Protein AF-A0A0E0T7R8-F1 (afdb_monomer_lite)

Foldseek 3Di:
DVVVVVVVVPDPDDDPPPDPDPPDDPVVVVVVVVVVVVVLVVLLVVLVVLLVVLLVVLLVQLLCVQVPVVCCVPQQPPLCVVPNRDPHPVSRDSVSSNSSCLQPPVVSVVSNVVSVVVNVLSVLCVVCVVPLLVSLVVLLVVLVVLQVVLVVLPPPPGPSSVVSNVVSNVSSVVSNVVSVVSVVVVVVVCPDD

Secondary structure (DSSP, 8-state):
--HHHHHHHH------SS-TTS---HHHHHHHHHHHHHHHHHHHHHHHHHHHHHHHHHHHHHGGGGG-GGGHHHH-HHHHHHHSS--SGGG--HHHHHHHHHHH--HHHHHHHHHHHHHHHHHHHHHHGGGHHHHHHHHHHHHHHHHHHHHHTTT--SHHHHHHHHHHHHHHHHHHHHHHHHHHHHHHT----

Radius of gyration: 22.01 Å; chains: 1; bounding box: 46×39×71 Å

Sequence (193 aa):
MFESLLIFYSKGTLLSFGFYWIINTPSLIYIKGGIVVLWIIIQFGLAAILLLFSTLAAWYEGSAILDNPWEWKHSTPFSQMMYGQVHSKSHISQLDYFVYSAKFHPFFPIIMAISSLYLLILIGYYFLKPQNKKFACFLFILGGGLFLLGCFFMDSTTTGGKIFFYIWLVSGSLCTATAITTYFQVLNHNPRR

pLDDT: mean 74.86, std 18.83, range [27.25, 94.0]

Structure (mmCIF, N/CA/C/O backbone):
data_AF-A0A0E0T7R8-F1
#
_entry.id   AF-A0A0E0T7R8-F1
#
loop_
_atom_site.group_PDB
_atom_site.id
_atom_site.type_symbol
_atom_site.label_atom_id
_atom_site.label_alt_id
_atom_site.label_comp_id
_atom_site.label_asym_id
_atom_site.label_entity_id
_atom_site.label_seq_id
_atom_site.pdbx_PDB_ins_code
_atom_site.Cartn_x
_atom_site.Cartn_y
_atom_site.Cartn_z
_atom_site.occupancy
_atom_site.B_iso_or_equiv
_atom_site.auth_seq_id
_atom_site.auth_comp_id
_atom_site.auth_asym_id
_atom_site.auth_atom_id
_atom_site.pdbx_PDB_model_num
ATOM 1 N N . MET A 1 1 ? 6.926 -0.284 17.952 1.00 37.62 1 MET A N 1
ATOM 2 C CA . MET A 1 1 ? 6.500 1.131 17.812 1.00 37.62 1 MET A CA 1
ATOM 3 C C . MET A 1 1 ? 5.015 1.277 17.457 1.00 37.62 1 MET A C 1
ATOM 5 O O . MET A 1 1 ? 4.380 2.162 18.006 1.00 37.62 1 MET A O 1
ATOM 9 N N . PHE A 1 2 ? 4.432 0.409 16.614 1.00 27.86 2 PHE A N 1
ATOM 10 C CA . PHE A 1 2 ? 2.997 0.458 16.262 1.00 27.86 2 PHE A CA 1
ATOM 11 C C . PHE A 1 2 ? 2.052 -0.153 17.323 1.00 27.86 2 PHE A C 1
ATOM 13 O O . PHE A 1 2 ? 0.931 0.320 17.489 1.00 27.86 2 PHE A O 1
ATOM 20 N N . GLU A 1 3 ? 2.510 -1.130 18.118 1.00 28.16 3 GLU A N 1
ATOM 21 C CA . GLU A 1 3 ? 1.716 -1.676 19.238 1.00 28.16 3 GLU A CA 1
ATOM 22 C C . GLU A 1 3 ? 1.487 -0.673 20.377 1.00 28.16 3 GLU A C 1
ATOM 24 O O . GLU A 1 3 ? 0.453 -0.700 21.045 1.00 28.16 3 GLU A O 1
ATOM 29 N N . SER A 1 4 ? 2.408 0.274 20.563 1.00 29.17 4 SER A N 1
ATOM 30 C CA . SER A 1 4 ? 2.312 1.276 21.628 1.00 29.17 4 SER A CA 1
ATOM 31 C C . SER A 1 4 ? 1.187 2.293 21.396 1.00 29.17 4 SER A C 1
ATOM 33 O O . SER A 1 4 ? 0.748 2.928 22.349 1.00 29.17 4 SER A O 1
ATOM 35 N N . LEU A 1 5 ? 0.678 2.424 20.164 1.00 33.34 5 LEU A N 1
ATOM 36 C CA . LEU A 1 5 ? -0.422 3.339 19.835 1.00 33.34 5 LEU A CA 1
ATOM 37 C C . LEU A 1 5 ? -1.807 2.679 19.937 1.00 33.34 5 LEU A C 1
ATOM 39 O O . LEU A 1 5 ? -2.782 3.350 20.269 1.00 33.34 5 LEU A O 1
ATOM 43 N N . LEU A 1 6 ? -1.900 1.364 19.713 1.00 31.17 6 LEU A N 1
ATOM 44 C CA . LEU A 1 6 ? -3.167 0.623 19.765 1.00 31.17 6 LEU A CA 1
ATOM 45 C C . LEU A 1 6 ? -3.584 0.261 21.197 1.00 31.17 6 LEU A C 1
ATOM 47 O O . LEU A 1 6 ? -4.772 0.293 21.522 1.00 31.17 6 LEU A O 1
ATOM 51 N N . ILE A 1 7 ? -2.619 0.018 22.089 1.00 33.00 7 ILE A N 1
ATOM 52 C CA . ILE A 1 7 ? -2.901 -0.219 23.514 1.00 33.00 7 ILE A CA 1
ATOM 53 C C . ILE A 1 7 ? -3.348 1.077 24.217 1.00 33.00 7 ILE A C 1
ATOM 55 O O . ILE A 1 7 ? -4.161 1.027 25.140 1.00 33.00 7 ILE A O 1
ATOM 59 N N . PHE A 1 8 ? -2.916 2.247 23.732 1.00 30.64 8 PHE A N 1
ATOM 60 C CA . PHE A 1 8 ? -3.255 3.540 24.337 1.00 30.64 8 PHE A CA 1
ATOM 61 C C . PHE A 1 8 ? -4.718 3.965 24.147 1.00 30.64 8 PHE A C 1
ATOM 63 O O . PHE A 1 8 ? -5.216 4.793 24.907 1.00 30.64 8 PHE A O 1
ATOM 70 N N . TYR A 1 9 ? -5.430 3.399 23.167 1.00 35.44 9 TYR A N 1
ATOM 71 C CA . TYR A 1 9 ? -6.824 3.773 22.898 1.00 35.44 9 TYR A CA 1
ATOM 72 C C . TYR A 1 9 ? -7.851 2.797 23.497 1.00 35.44 9 TYR A C 1
ATOM 74 O O . TYR A 1 9 ? -9.019 3.149 23.645 1.00 35.44 9 TYR A O 1
ATOM 82 N N . SER A 1 10 ? -7.431 1.583 23.880 1.00 31.67 10 SER A N 1
ATOM 83 C CA . SER A 1 10 ? -8.341 0.523 24.345 1.00 31.67 10 SER A CA 1
ATOM 84 C C . SER A 1 10 ? -8.554 0.478 25.864 1.00 31.67 10 SER A C 1
ATOM 86 O O . SER A 1 10 ? -9.455 -0.225 26.321 1.00 31.67 10 SER A O 1
ATOM 88 N N . LYS A 1 11 ? -7.769 1.204 26.667 1.00 34.00 11 LYS A N 1
ATOM 89 C CA . LYS A 1 11 ? -7.964 1.290 28.122 1.00 34.00 11 LYS A CA 1
ATOM 90 C C . LYS A 1 11 ? -8.043 2.748 28.553 1.00 34.00 11 LYS A C 1
ATOM 92 O O . LYS A 1 11 ? -7.041 3.448 28.635 1.00 34.00 11 LYS A O 1
ATOM 97 N N . GLY A 1 12 ? -9.259 3.196 28.858 1.00 43.44 12 GLY A N 1
ATOM 98 C CA . GLY A 1 12 ? -9.530 4.448 29.565 1.00 43.44 12 GLY A CA 1
ATOM 99 C C . GLY A 1 12 ? -9.075 4.391 31.026 1.00 43.44 12 GLY A C 1
ATOM 100 O O . GLY A 1 12 ? -9.900 4.421 31.933 1.00 43.44 12 GLY A O 1
ATOM 101 N N . THR A 1 13 ? -7.771 4.227 31.255 1.00 32.91 13 THR A N 1
ATOM 102 C CA . THR A 1 13 ? -7.056 4.266 32.547 1.00 32.91 13 THR A CA 1
ATOM 103 C C . THR A 1 13 ? -5.570 4.089 32.186 1.00 32.91 13 THR A C 1
ATOM 105 O O . THR A 1 13 ? -5.230 3.086 31.577 1.00 32.91 13 THR A O 1
ATOM 108 N N . LEU A 1 14 ? -4.608 4.975 32.458 1.00 34.47 14 LEU A N 1
ATOM 109 C CA . LEU A 1 14 ? -4.428 5.841 33.616 1.00 34.47 14 LEU A CA 1
ATOM 110 C C . LEU A 1 14 ? -3.276 6.829 33.308 1.00 34.47 14 LEU A C 1
ATOM 112 O O . LEU A 1 14 ? -2.137 6.418 33.123 1.00 34.47 14 LEU A O 1
ATOM 116 N N . LEU A 1 15 ? -3.558 8.130 33.293 1.00 30.17 15 LEU A N 1
ATOM 117 C CA . LEU A 1 15 ? -2.599 9.163 33.710 1.00 30.17 15 LEU A CA 1
ATOM 118 C C . LEU A 1 15 ? -3.369 10.132 34.610 1.00 30.17 15 LEU A C 1
ATOM 120 O O . LEU A 1 15 ? -3.576 11.305 34.325 1.00 30.17 15 LEU A O 1
ATOM 124 N N . SER A 1 16 ? -3.883 9.554 35.696 1.00 31.48 16 SER A N 1
ATOM 125 C CA . SER A 1 16 ? -4.264 10.290 36.889 1.00 31.48 16 SER A CA 1
ATOM 126 C C . SER A 1 16 ? -3.016 10.414 37.754 1.00 31.48 16 SER A C 1
ATOM 128 O O . SER A 1 16 ? -2.783 9.595 38.636 1.00 31.48 16 SER A O 1
ATOM 130 N N . PHE A 1 17 ? -2.227 11.449 37.497 1.00 36.31 17 PHE A N 1
ATOM 131 C CA . PHE A 1 17 ? -1.592 12.184 38.581 1.00 36.31 17 PHE A CA 1
ATOM 132 C C . PHE A 1 17 ? -2.240 13.572 38.578 1.00 36.31 17 PHE A C 1
ATOM 134 O O . PHE A 1 17 ? -1.863 14.443 37.803 1.00 36.31 17 PHE A O 1
ATOM 141 N N . GLY A 1 18 ? -3.287 13.736 39.396 1.00 32.47 18 GLY A N 1
ATOM 142 C CA . GLY A 1 18 ? -3.655 15.056 39.917 1.00 32.47 18 GLY A CA 1
ATOM 14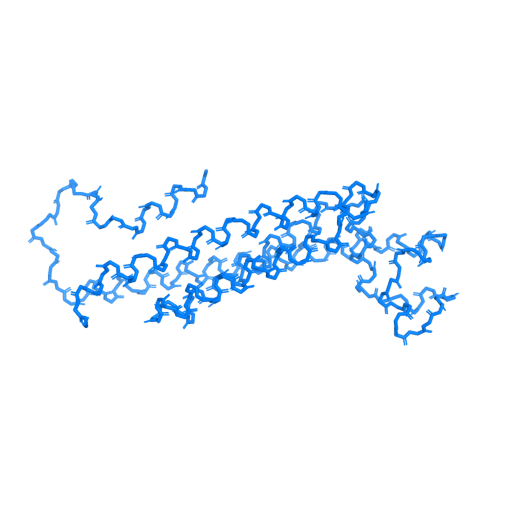3 C C . GLY A 1 18 ? -5.004 15.687 39.560 1.00 32.47 18 GLY A C 1
ATOM 144 O O . GLY A 1 18 ? -5.208 16.804 40.007 1.00 32.47 18 GLY A O 1
ATOM 145 N N . PHE A 1 19 ? -5.939 15.069 38.823 1.00 32.09 19 PHE A N 1
ATOM 146 C CA . PHE A 1 19 ? -7.161 15.803 38.412 1.00 32.09 19 PHE A CA 1
ATOM 147 C C . PHE A 1 19 ? -8.450 14.963 38.325 1.00 32.09 19 PHE A C 1
ATOM 149 O O . PHE A 1 19 ? -9.312 15.204 37.485 1.00 32.09 19 PHE A O 1
ATOM 156 N N . TYR A 1 20 ? -8.632 13.972 39.204 1.00 30.73 20 TYR A N 1
ATOM 157 C CA . TYR A 1 20 ? -9.837 13.121 39.179 1.00 30.73 20 TYR A CA 1
ATOM 158 C C . TYR A 1 20 ? -11.115 13.782 39.741 1.00 30.73 20 TYR A C 1
ATOM 160 O O . TYR A 1 20 ? -12.154 13.135 39.800 1.00 30.73 20 TYR A O 1
ATOM 168 N N . TRP A 1 21 ? -11.074 15.063 40.128 1.00 27.25 21 TRP A N 1
ATOM 169 C CA . TRP A 1 21 ? -12.220 15.752 40.741 1.00 27.25 21 TRP A CA 1
ATOM 170 C C . TRP A 1 21 ? -12.827 16.906 39.926 1.00 27.25 21 TRP A C 1
ATOM 172 O O . TRP A 1 21 ? -13.808 17.494 40.369 1.00 27.25 21 TRP A O 1
ATOM 182 N N . ILE A 1 22 ? -12.304 17.244 38.737 1.00 41.12 22 ILE A N 1
ATOM 183 C CA . ILE A 1 22 ? -12.752 18.447 37.997 1.00 41.12 22 ILE A CA 1
ATOM 184 C C . ILE A 1 22 ? -12.943 18.163 36.497 1.00 41.12 22 ILE A C 1
ATOM 186 O O . ILE A 1 22 ? -12.453 18.906 35.660 1.00 41.12 22 ILE A O 1
ATOM 190 N N . ILE A 1 23 ? -13.589 17.067 36.082 1.00 42.16 23 ILE A N 1
ATOM 191 C CA . ILE A 1 23 ? -13.842 16.860 34.637 1.00 42.16 23 ILE A CA 1
ATOM 192 C C . ILE A 1 23 ? -15.199 16.204 34.378 1.00 42.16 23 ILE A C 1
ATOM 194 O O . ILE A 1 23 ? -15.294 15.110 33.830 1.00 42.16 23 ILE A O 1
ATOM 198 N N . ASN A 1 24 ? -16.273 16.896 34.752 1.00 37.47 24 ASN A N 1
ATOM 199 C CA . ASN A 1 24 ? -17.611 16.570 34.265 1.00 37.47 24 ASN A CA 1
ATOM 200 C C . ASN A 1 24 ? -18.346 17.847 33.836 1.00 37.47 24 ASN A C 1
ATOM 202 O O . ASN A 1 24 ? -19.350 18.242 34.421 1.00 37.47 24 ASN A O 1
ATOM 206 N N . THR A 1 25 ? -17.789 18.540 32.840 1.00 43.72 25 THR A N 1
ATOM 207 C CA . THR A 1 25 ? -18.433 19.683 32.183 1.00 43.72 25 THR A CA 1
ATOM 208 C C . THR A 1 25 ? -18.491 19.468 30.664 1.00 43.72 25 THR A C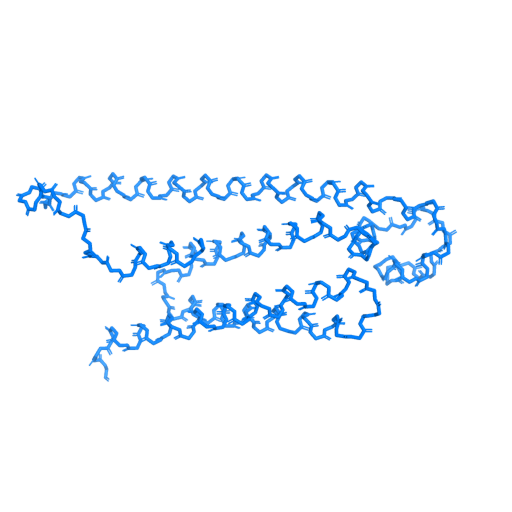 1
ATOM 210 O O . THR A 1 25 ? -17.501 19.053 30.053 1.00 43.72 25 THR A O 1
ATOM 213 N N . PRO A 1 26 ? -19.639 19.748 30.019 1.00 50.81 26 PRO A N 1
ATOM 214 C CA . PRO A 1 26 ? -19.878 19.441 28.605 1.00 50.81 26 PRO A CA 1
ATOM 215 C C . PRO A 1 26 ? -18.958 20.201 27.634 1.00 50.81 26 PRO A C 1
ATOM 217 O O . PRO A 1 26 ? -18.731 19.737 26.520 1.00 50.81 26 PRO A O 1
ATOM 220 N N . SER A 1 27 ? -18.363 21.324 28.046 1.00 47.34 27 SER A N 1
ATOM 221 C CA . SER A 1 27 ? -17.431 22.118 27.232 1.00 47.34 27 SER A CA 1
ATOM 222 C C . SER A 1 27 ? -16.093 21.415 26.958 1.00 47.34 27 SER A C 1
ATOM 224 O O . SER A 1 27 ? -15.530 21.579 25.875 1.00 47.34 27 SER A O 1
ATOM 226 N N . LEU A 1 28 ? -15.601 20.569 27.873 1.00 50.19 28 LEU A N 1
ATOM 227 C CA . LEU A 1 28 ? -14.333 19.848 27.683 1.00 50.19 28 LEU A CA 1
ATOM 228 C C . LEU A 1 28 ? -14.438 18.713 26.651 1.00 50.19 28 LEU A C 1
ATOM 230 O O . LEU A 1 28 ? -13.438 18.335 26.039 1.00 50.19 28 LEU A O 1
ATOM 234 N N . ILE A 1 29 ? -15.645 18.191 26.416 1.00 53.88 29 ILE A N 1
ATOM 235 C CA . ILE A 1 29 ? -15.909 17.134 25.429 1.00 53.88 29 ILE A CA 1
ATOM 236 C C . ILE A 1 29 ? -15.753 17.681 24.003 1.00 53.88 29 ILE A C 1
ATOM 238 O O . ILE A 1 29 ? -15.153 17.018 23.157 1.00 53.88 29 ILE A O 1
ATOM 242 N N . TYR A 1 30 ? -16.206 18.912 23.745 1.00 54.03 30 TYR A N 1
ATOM 243 C CA . TYR A 1 30 ? -16.066 19.565 22.437 1.00 54.03 30 TYR A CA 1
ATOM 244 C C . TYR A 1 30 ? -14.612 19.923 22.114 1.00 54.03 30 TYR A C 1
ATOM 246 O O . TYR A 1 30 ? -14.153 19.673 21.000 1.00 54.03 30 TYR A O 1
ATOM 254 N N . ILE A 1 31 ? -13.856 20.422 23.097 1.00 60.59 31 ILE A N 1
ATOM 255 C CA . ILE A 1 31 ? -12.423 20.722 22.935 1.00 60.59 31 ILE A CA 1
ATOM 256 C C . ILE A 1 31 ? -11.636 19.427 22.665 1.00 60.59 31 ILE A C 1
ATOM 258 O O . ILE A 1 31 ? -10.786 19.378 21.774 1.00 60.59 31 ILE A O 1
ATOM 262 N N . LYS A 1 32 ? -11.976 18.338 23.370 1.00 61.62 32 LYS A N 1
ATOM 263 C CA . LYS A 1 32 ? -11.373 17.012 23.169 1.00 61.62 32 LYS A CA 1
ATOM 264 C C . LYS A 1 32 ? -11.753 16.383 21.821 1.00 61.62 32 LYS A C 1
ATOM 266 O O . LYS A 1 32 ? -10.932 15.696 21.224 1.00 61.62 32 LYS A O 1
ATOM 271 N N . GLY A 1 33 ? -12.962 16.626 21.318 1.00 66.69 33 GLY A N 1
ATOM 272 C CA . GLY A 1 33 ? -13.376 16.201 19.978 1.00 66.69 33 GLY A CA 1
ATOM 273 C C . GLY A 1 33 ? -12.627 16.950 18.873 1.00 66.69 33 GLY A C 1
ATOM 274 O O . GLY A 1 33 ? -12.060 16.322 17.980 1.00 66.69 33 GLY A O 1
ATOM 275 N N . GLY A 1 34 ? -12.560 18.281 18.973 1.00 72.56 34 GLY A N 1
ATOM 276 C CA . GLY A 1 34 ? -11.881 19.135 17.995 1.00 72.56 34 GLY A CA 1
ATOM 277 C C . GLY A 1 34 ? -10.388 18.832 17.868 1.00 72.56 34 GLY A C 1
ATOM 278 O O . GLY A 1 34 ? -9.879 18.714 16.754 1.00 72.56 34 GLY A O 1
ATOM 279 N N . ILE A 1 35 ? -9.695 18.610 18.990 1.00 78.94 35 ILE A N 1
ATOM 280 C CA . ILE A 1 35 ? -8.265 18.289 18.952 1.00 78.94 35 ILE A CA 1
ATOM 281 C C . ILE A 1 35 ? -8.004 16.929 18.292 1.00 78.94 35 ILE A C 1
ATOM 283 O O . ILE A 1 35 ? -7.079 16.806 17.497 1.00 78.94 35 ILE A O 1
ATOM 287 N N . VAL A 1 36 ? -8.849 15.920 18.537 1.00 77.44 36 VAL A N 1
ATOM 288 C CA . VAL A 1 36 ? -8.721 14.589 17.913 1.00 77.44 36 VAL A CA 1
ATOM 289 C C . VAL A 1 36 ? -8.926 14.658 16.400 1.00 77.44 36 VAL A C 1
ATOM 291 O O . VAL A 1 36 ? -8.174 14.030 15.657 1.00 77.44 36 VAL A O 1
ATOM 294 N N . VAL A 1 37 ? -9.905 15.436 15.931 1.00 80.31 37 VAL A N 1
ATOM 295 C CA . VAL A 1 37 ? -10.133 15.638 14.491 1.00 80.31 37 VAL A CA 1
ATOM 296 C C . VAL A 1 37 ? -8.936 16.338 13.842 1.00 80.31 37 VAL A C 1
ATOM 298 O O . VAL A 1 37 ? -8.487 15.903 12.784 1.00 80.31 37 VAL A O 1
ATOM 301 N N . LEU A 1 38 ? -8.364 17.354 14.495 1.00 83.00 38 LEU A N 1
ATOM 302 C CA . LEU A 1 38 ? -7.170 18.044 14.002 1.00 83.00 38 LEU A CA 1
ATOM 303 C C . LEU A 1 38 ? -5.977 17.087 13.836 1.00 83.00 38 LEU A C 1
ATOM 305 O O . LEU A 1 38 ? -5.327 17.099 12.793 1.00 83.00 38 LEU A O 1
ATOM 309 N N . TRP A 1 39 ? -5.724 16.212 14.815 1.00 85.38 39 TRP A N 1
ATOM 310 C CA . TRP A 1 39 ? -4.660 15.204 14.721 1.00 85.38 39 TRP A CA 1
ATOM 311 C C . TRP A 1 39 ? -4.855 14.243 13.545 1.00 85.38 39 TRP A C 1
ATOM 313 O O . TRP A 1 39 ? -3.888 13.916 12.859 1.00 85.38 39 TRP A O 1
ATOM 323 N N . ILE A 1 40 ? -6.095 13.823 13.278 1.00 83.19 40 ILE A N 1
ATOM 324 C CA . ILE A 1 40 ? -6.419 12.954 12.137 1.00 83.19 40 ILE A CA 1
ATOM 325 C C . ILE A 1 40 ? -6.155 13.676 10.812 1.00 83.19 40 ILE A C 1
ATOM 327 O O . ILE A 1 40 ? -5.569 13.086 9.908 1.00 83.19 40 ILE A O 1
ATOM 331 N N . ILE A 1 41 ? -6.534 14.952 10.699 1.00 87.50 41 ILE A N 1
ATOM 332 C CA . ILE A 1 41 ? -6.286 15.758 9.494 1.00 87.50 41 ILE A CA 1
ATOM 333 C C . ILE A 1 41 ? -4.782 15.911 9.246 1.00 87.50 41 ILE A C 1
ATOM 335 O O . ILE A 1 41 ? -4.333 15.758 8.113 1.00 87.50 41 ILE A O 1
ATOM 339 N N . ILE A 1 42 ? -3.990 16.152 10.296 1.00 88.50 42 ILE A N 1
ATOM 340 C CA . ILE A 1 42 ? -2.527 16.247 10.189 1.00 88.50 42 ILE A CA 1
ATOM 341 C C . ILE A 1 42 ? -1.928 14.912 9.728 1.00 88.50 42 ILE A C 1
ATOM 343 O O . ILE A 1 42 ? -1.104 14.897 8.816 1.00 88.50 42 ILE A O 1
ATOM 347 N N . GLN A 1 43 ? -2.357 13.787 10.312 1.00 87.25 43 GLN A N 1
ATOM 348 C CA . GLN A 1 43 ? -1.902 12.451 9.905 1.00 87.25 43 GLN A CA 1
ATOM 349 C C . GLN A 1 43 ? -2.262 12.145 8.449 1.00 87.25 43 GLN A C 1
ATOM 351 O O . GLN A 1 43 ? -1.422 11.647 7.700 1.00 87.25 43 GLN A O 1
ATOM 356 N N . PHE A 1 44 ? -3.486 12.482 8.039 1.00 90.19 44 PHE A N 1
ATOM 357 C CA . PHE A 1 44 ? -3.945 12.326 6.664 1.00 90.19 44 PHE A CA 1
ATOM 358 C C . PHE A 1 44 ? -3.109 13.173 5.700 1.00 90.19 44 PHE A C 1
ATOM 360 O O . PHE A 1 44 ? -2.615 12.655 4.703 1.00 90.19 44 PHE A O 1
ATOM 367 N N . GLY A 1 45 ? -2.893 14.453 6.020 1.00 91.00 45 GLY A N 1
ATOM 368 C CA . GLY A 1 45 ? -2.082 15.361 5.211 1.00 91.00 45 GLY A CA 1
ATOM 369 C C . GLY A 1 45 ? -0.638 14.881 5.068 1.00 91.00 45 GLY A C 1
ATOM 370 O O . GLY A 1 45 ? -0.116 14.829 3.957 1.00 91.00 45 GLY A O 1
ATOM 371 N N . LEU A 1 46 ? -0.009 14.452 6.166 1.00 91.81 46 LEU A N 1
ATOM 372 C CA . LEU A 1 46 ? 1.359 13.932 6.147 1.00 91.81 46 LEU A CA 1
ATOM 373 C C . LEU A 1 46 ? 1.472 12.656 5.303 1.00 91.81 46 LEU A C 1
ATOM 375 O O . LEU A 1 46 ? 2.375 12.539 4.477 1.00 91.81 46 LEU A O 1
ATOM 379 N N . ALA A 1 47 ? 0.545 11.713 5.483 1.00 91.06 47 ALA A N 1
ATOM 380 C CA . ALA A 1 47 ? 0.525 10.477 4.710 1.00 91.06 47 ALA A CA 1
ATOM 381 C C . ALA A 1 47 ? 0.256 10.736 3.219 1.00 91.06 47 ALA A C 1
ATOM 383 O O . ALA A 1 47 ? 0.880 10.098 2.375 1.00 91.06 47 ALA A O 1
ATOM 384 N N . ALA A 1 48 ? -0.604 11.702 2.885 1.00 91.88 48 ALA A N 1
ATOM 385 C CA . ALA A 1 48 ? -0.863 12.110 1.507 1.00 91.88 48 ALA A CA 1
ATOM 386 C C . ALA A 1 48 ? 0.367 12.757 0.852 1.00 91.88 48 ALA A C 1
ATOM 388 O O . ALA A 1 48 ? 0.699 12.424 -0.283 1.00 91.88 48 ALA A O 1
ATOM 389 N N . ILE A 1 49 ? 1.088 13.627 1.567 1.00 94.00 49 ILE A N 1
ATOM 390 C CA . ILE A 1 49 ? 2.338 14.223 1.070 1.00 94.00 49 ILE A CA 1
ATOM 391 C C . ILE A 1 49 ? 3.391 13.136 0.833 1.00 94.00 49 ILE A C 1
ATOM 393 O O . ILE A 1 49 ? 4.024 13.120 -0.221 1.00 94.00 49 ILE A O 1
ATOM 397 N N . LEU A 1 50 ? 3.552 12.198 1.774 1.00 92.06 50 LEU A N 1
ATOM 398 C CA . LEU A 1 50 ? 4.466 11.063 1.616 1.00 92.06 50 LEU A CA 1
ATOM 399 C C . LEU A 1 50 ? 4.083 10.173 0.428 1.00 92.06 50 LEU A C 1
ATOM 401 O O . LEU A 1 50 ? 4.963 9.742 -0.320 1.00 92.06 50 LEU A O 1
ATOM 405 N N . LEU A 1 51 ? 2.788 9.927 0.219 1.00 91.44 51 LEU A N 1
ATOM 406 C CA . LEU A 1 51 ? 2.296 9.171 -0.930 1.00 91.44 51 LEU A CA 1
ATOM 407 C C . LEU A 1 51 ? 2.634 9.889 -2.243 1.00 91.44 51 LEU A C 1
ATOM 409 O O . LEU A 1 51 ? 3.195 9.275 -3.146 1.00 91.44 51 LEU A O 1
ATOM 413 N N . LEU A 1 52 ? 2.352 11.190 -2.347 1.00 92.44 52 LEU A N 1
ATOM 414 C CA . LEU A 1 52 ? 2.641 11.972 -3.552 1.00 92.44 52 LEU A CA 1
ATOM 415 C C . LEU A 1 52 ? 4.143 12.033 -3.844 1.00 92.44 52 LEU A C 1
ATOM 417 O O . LEU A 1 52 ? 4.562 11.787 -4.972 1.00 92.44 52 LEU A O 1
ATOM 421 N N . PHE A 1 53 ? 4.958 12.301 -2.823 1.00 93.25 53 PHE A N 1
ATOM 422 C CA . PHE A 1 53 ? 6.410 12.354 -2.963 1.00 93.25 53 PHE A CA 1
ATOM 423 C C . PHE A 1 53 ? 6.989 11.004 -3.404 1.00 93.25 53 PHE A C 1
ATOM 425 O O . PHE A 1 53 ? 7.762 10.943 -4.359 1.00 93.25 53 PHE A O 1
ATOM 432 N N . SER A 1 54 ? 6.578 9.910 -2.754 1.00 90.88 54 SER A N 1
ATOM 433 C CA . SER A 1 54 ? 7.030 8.564 -3.126 1.00 90.88 54 SER A CA 1
ATOM 434 C C . SER A 1 54 ? 6.544 8.142 -4.512 1.00 90.88 54 SER A C 1
ATOM 436 O O . SER A 1 54 ? 7.298 7.491 -5.227 1.00 90.88 54 SER A O 1
ATOM 438 N N . THR A 1 55 ? 5.346 8.560 -4.929 1.00 89.50 55 THR A N 1
ATOM 439 C CA . THR A 1 55 ? 4.833 8.307 -6.286 1.00 89.50 55 THR A CA 1
ATOM 440 C C . THR A 1 55 ? 5.704 8.995 -7.335 1.00 89.50 55 THR A C 1
ATOM 442 O O . THR A 1 55 ? 6.136 8.353 -8.289 1.00 89.50 55 THR A O 1
ATOM 445 N N . LEU A 1 56 ? 6.022 10.280 -7.141 1.00 89.38 56 LEU A N 1
ATOM 446 C CA . LEU A 1 56 ? 6.885 11.024 -8.063 1.00 89.38 56 LEU A CA 1
ATOM 447 C C . LEU A 1 56 ? 8.293 10.421 -8.134 1.00 89.38 56 LEU A C 1
ATOM 449 O O . LEU A 1 56 ? 8.836 10.267 -9.225 1.00 89.38 56 LEU A O 1
ATOM 453 N N . ALA A 1 57 ? 8.862 10.031 -6.991 1.00 88.94 57 ALA A N 1
ATOM 454 C CA . ALA A 1 57 ? 10.168 9.381 -6.938 1.00 88.94 57 ALA A CA 1
ATOM 455 C C . ALA A 1 57 ? 10.160 8.001 -7.622 1.00 88.94 57 ALA A C 1
ATOM 457 O O . ALA A 1 57 ? 11.039 7.710 -8.430 1.00 88.94 57 ALA A O 1
ATOM 458 N N . ALA A 1 58 ? 9.135 7.178 -7.376 1.00 88.81 58 ALA A N 1
ATOM 459 C CA . ALA A 1 58 ? 8.979 5.868 -8.007 1.00 88.81 58 ALA A CA 1
ATOM 460 C C . ALA A 1 58 ? 8.778 5.968 -9.526 1.00 88.81 58 ALA A C 1
ATOM 462 O O . ALA A 1 58 ? 9.241 5.099 -10.265 1.00 88.81 58 ALA A O 1
ATOM 463 N N . TRP A 1 59 ? 8.101 7.014 -10.004 1.00 87.31 59 TRP A N 1
ATOM 464 C CA . TRP A 1 59 ? 7.986 7.301 -11.433 1.00 87.31 59 TRP A CA 1
ATOM 465 C C . TRP A 1 59 ? 9.293 7.791 -12.036 1.00 87.31 59 TRP A C 1
ATOM 467 O O . TRP A 1 59 ? 9.637 7.365 -13.135 1.00 87.31 59 TRP A O 1
ATOM 477 N N . TYR A 1 60 ? 10.031 8.648 -11.329 1.00 87.44 60 TYR A N 1
ATOM 478 C CA . TYR A 1 60 ? 11.338 9.112 -11.779 1.00 87.44 60 TYR A CA 1
ATOM 479 C C . TYR A 1 60 ? 12.314 7.940 -11.937 1.00 87.44 60 TYR A C 1
ATOM 481 O O . TYR A 1 60 ? 12.870 7.754 -13.016 1.00 87.44 60 TYR A O 1
ATOM 489 N N . GLU A 1 61 ? 12.444 7.082 -10.924 1.00 85.94 61 GLU A N 1
ATOM 490 C CA . GLU A 1 61 ? 13.278 5.876 -11.022 1.00 85.94 61 GLU A CA 1
ATOM 491 C C . GLU A 1 61 ? 12.734 4.871 -12.045 1.00 85.94 61 GLU A C 1
ATOM 493 O O . GLU A 1 61 ? 13.491 4.220 -12.763 1.00 85.94 61 GLU A O 1
ATOM 498 N N . GLY A 1 62 ? 11.409 4.773 -12.153 1.00 83.50 62 GLY A N 1
ATOM 499 C CA . GLY A 1 62 ? 10.722 3.922 -13.118 1.00 83.50 62 GLY A CA 1
ATOM 500 C C . GLY A 1 62 ? 10.933 4.330 -14.576 1.00 83.50 62 GLY A C 1
ATOM 501 O O . GLY A 1 62 ? 10.933 3.474 -15.461 1.00 83.50 62 GLY A O 1
ATOM 502 N N . SER A 1 63 ? 11.154 5.622 -14.833 1.00 83.25 63 SER A N 1
ATOM 503 C CA . SER A 1 63 ? 11.357 6.163 -16.181 1.00 83.25 63 SER A CA 1
ATOM 504 C C . SER A 1 63 ? 12.608 5.611 -16.871 1.00 83.25 63 SER A C 1
ATOM 506 O O . SER A 1 63 ? 12.663 5.597 -18.100 1.00 83.25 63 SER A O 1
ATOM 508 N N . ALA A 1 64 ? 13.547 5.037 -16.108 1.00 82.44 64 ALA A N 1
ATOM 509 C CA . ALA A 1 64 ? 14.714 4.330 -16.633 1.00 82.44 64 ALA A CA 1
ATOM 510 C C . ALA A 1 64 ? 14.353 3.138 -17.547 1.00 82.44 64 ALA A C 1
ATOM 512 O O . ALA A 1 64 ? 15.191 2.687 -18.329 1.00 82.44 64 ALA A O 1
ATOM 513 N N . ILE A 1 65 ? 13.103 2.649 -17.526 1.00 79.81 65 ILE A N 1
ATOM 514 C CA . ILE A 1 65 ? 12.627 1.662 -18.508 1.00 79.81 65 ILE A CA 1
ATOM 515 C C . ILE A 1 65 ? 12.733 2.179 -19.953 1.00 79.81 65 ILE A C 1
ATOM 517 O O . ILE A 1 65 ? 12.912 1.389 -20.880 1.00 79.81 65 ILE A O 1
ATOM 521 N N . LEU A 1 66 ? 12.660 3.498 -20.170 1.00 76.81 66 LEU A N 1
ATOM 522 C CA . LEU A 1 66 ? 12.777 4.112 -21.495 1.00 76.81 66 LEU A CA 1
ATOM 523 C C . LEU A 1 66 ? 14.150 3.876 -22.132 1.00 76.81 66 LEU A C 1
ATOM 525 O O . LEU A 1 66 ? 14.258 3.905 -23.360 1.00 76.81 66 LEU A O 1
ATOM 529 N N . ASP A 1 67 ? 15.174 3.628 -21.320 1.00 76.94 67 ASP A N 1
ATOM 530 C CA . ASP A 1 67 ? 16.552 3.439 -21.768 1.00 76.94 67 ASP A CA 1
ATOM 531 C C . ASP A 1 67 ? 16.918 1.961 -21.954 1.00 76.94 67 ASP A C 1
ATOM 533 O O . ASP A 1 67 ? 17.910 1.660 -22.613 1.00 76.94 67 ASP A O 1
ATOM 537 N N . ASN A 1 68 ? 16.070 1.035 -21.482 1.00 72.19 68 ASN A N 1
ATOM 538 C CA . ASN A 1 68 ? 16.276 -0.413 -21.586 1.00 72.19 68 ASN A CA 1
ATOM 539 C C . ASN A 1 68 ? 15.128 -1.125 -22.336 1.00 72.19 68 ASN A C 1
ATOM 541 O O . ASN A 1 68 ? 14.279 -1.769 -21.711 1.00 72.19 68 ASN A O 1
ATOM 545 N N . PRO A 1 69 ? 15.122 -1.101 -23.686 1.00 73.50 69 PRO A N 1
ATOM 546 C CA . PRO A 1 69 ? 14.086 -1.739 -24.506 1.00 73.50 69 PRO A CA 1
ATOM 547 C C . PRO A 1 69 ? 13.921 -3.248 -24.290 1.00 73.50 69 PRO A C 1
ATOM 549 O O . PRO A 1 69 ? 12.833 -3.792 -24.465 1.00 73.50 69 PRO A O 1
ATOM 552 N N . TRP A 1 70 ? 14.987 -3.933 -23.870 1.00 69.94 70 TRP A N 1
ATOM 553 C CA . TRP A 1 70 ? 14.979 -5.372 -23.586 1.00 69.94 70 TRP A CA 1
ATOM 554 C C . TRP A 1 70 ? 14.045 -5.758 -22.428 1.00 69.94 70 TRP A C 1
ATOM 556 O O . TRP A 1 70 ? 13.503 -6.863 -22.417 1.00 69.94 70 TRP A O 1
ATOM 566 N N . GLU A 1 71 ? 13.796 -4.843 -21.487 1.00 70.81 71 GLU A N 1
ATOM 567 C CA . GLU A 1 71 ? 12.905 -5.075 -20.344 1.00 70.81 71 GLU A CA 1
ATOM 568 C C . GLU A 1 71 ? 11.431 -4.789 -20.665 1.00 70.81 71 GLU A C 1
ATOM 570 O O . GLU A 1 71 ? 10.555 -5.134 -19.867 1.00 70.81 71 GLU A O 1
ATOM 575 N N . TRP A 1 72 ? 11.114 -4.217 -21.835 1.00 73.94 72 TRP A N 1
ATOM 576 C CA . TRP A 1 72 ? 9.740 -3.836 -22.179 1.00 73.94 72 TRP A CA 1
ATOM 577 C C . TRP A 1 72 ? 8.808 -5.044 -22.199 1.00 73.94 72 TRP A C 1
ATOM 579 O O . TRP A 1 72 ? 7.698 -4.970 -21.679 1.00 73.94 72 TRP A O 1
ATOM 589 N N . LYS A 1 73 ? 9.270 -6.199 -22.690 1.00 68.06 73 LYS A N 1
ATOM 590 C CA . LYS A 1 73 ? 8.456 -7.422 -22.751 1.00 68.06 73 LYS A CA 1
ATOM 591 C C . LYS A 1 73 ? 7.956 -7.884 -21.376 1.00 68.06 73 LYS A C 1
ATOM 593 O O . LYS A 1 73 ? 6.857 -8.422 -21.293 1.00 68.06 73 LYS A O 1
ATOM 598 N N . HIS A 1 74 ? 8.738 -7.664 -20.319 1.00 67.31 74 HIS A N 1
ATOM 599 C CA . HIS A 1 74 ? 8.468 -8.186 -18.975 1.00 67.31 74 HIS A CA 1
ATOM 600 C C . HIS A 1 74 ? 8.051 -7.118 -17.958 1.00 67.31 74 HIS A C 1
ATOM 602 O O . HIS A 1 74 ? 7.585 -7.470 -16.878 1.00 67.31 74 HIS A O 1
ATOM 608 N N . SER A 1 75 ? 8.221 -5.837 -18.290 1.00 63.44 75 SER A N 1
ATOM 609 C CA . SER A 1 75 ? 7.994 -4.715 -17.372 1.00 63.44 75 SER A CA 1
ATOM 610 C C . SER A 1 75 ? 6.935 -3.722 -17.876 1.00 63.44 75 SER A C 1
ATOM 612 O O . SER A 1 75 ? 6.720 -2.709 -17.221 1.00 63.44 75 SER A O 1
ATOM 614 N N . THR A 1 76 ? 6.249 -4.012 -18.997 1.00 73.19 76 THR A N 1
ATOM 615 C CA . THR A 1 76 ? 5.132 -3.191 -19.524 1.00 73.19 76 THR A CA 1
ATOM 616 C C . THR A 1 76 ? 3.765 -3.903 -19.569 1.00 73.19 76 THR A C 1
ATOM 618 O O . THR A 1 76 ? 3.090 -3.890 -20.602 1.00 73.19 76 THR A O 1
ATOM 621 N N . PRO A 1 77 ? 3.316 -4.572 -18.490 1.00 72.31 77 PRO A N 1
ATOM 622 C CA . PRO A 1 77 ? 2.055 -5.314 -18.520 1.00 72.31 77 PRO A CA 1
ATOM 623 C C . PRO A 1 77 ? 0.839 -4.414 -18.802 1.00 72.31 77 PRO A C 1
ATOM 625 O O . PRO A 1 77 ? -0.100 -4.857 -19.464 1.00 72.31 77 PRO A O 1
ATOM 628 N N . PHE A 1 78 ? 0.849 -3.150 -18.361 1.00 72.75 78 PHE A N 1
ATOM 629 C CA . PHE A 1 78 ? -0.284 -2.245 -18.561 1.00 72.75 78 PHE A CA 1
ATOM 630 C C . PHE A 1 78 ? -0.341 -1.713 -19.990 1.00 72.75 78 PHE A C 1
ATOM 632 O O . PHE A 1 78 ? -1.413 -1.703 -20.595 1.00 72.75 78 PHE A O 1
ATOM 639 N N . SER A 1 79 ? 0.795 -1.323 -20.572 1.00 75.06 79 SER A N 1
ATOM 640 C CA . SER A 1 79 ? 0.818 -0.913 -21.982 1.00 75.06 79 SER A CA 1
ATOM 641 C C . SER A 1 79 ? 0.541 -2.076 -22.922 1.00 75.06 79 SER A C 1
ATOM 643 O O . SER A 1 79 ? -0.140 -1.877 -23.923 1.00 75.06 79 SER A O 1
ATOM 645 N N . GLN A 1 80 ? 0.975 -3.293 -22.579 1.00 74.62 80 GLN A N 1
ATOM 646 C CA . GLN A 1 80 ? 0.625 -4.487 -23.349 1.00 74.62 80 GLN A CA 1
ATOM 647 C C . GLN A 1 80 ? -0.872 -4.779 -23.345 1.00 74.62 80 GLN A C 1
ATOM 649 O O . GLN A 1 80 ? -1.425 -5.145 -24.380 1.00 74.62 80 GLN A O 1
ATOM 654 N N . MET A 1 81 ? -1.540 -4.561 -22.212 1.00 74.25 81 MET A N 1
ATOM 655 C CA . MET A 1 81 ? -2.990 -4.702 -22.114 1.00 74.25 81 MET A CA 1
ATOM 656 C C . MET A 1 81 ? -3.741 -3.638 -22.933 1.00 74.25 81 MET A C 1
ATOM 658 O O . MET A 1 81 ? -4.775 -3.947 -23.519 1.00 74.25 81 MET A O 1
ATOM 662 N N . MET A 1 82 ? -3.231 -2.402 -22.985 1.00 72.06 82 MET A N 1
ATOM 663 C CA . MET A 1 82 ? -3.901 -1.276 -23.654 1.00 72.06 82 MET A CA 1
ATOM 664 C C . MET A 1 82 ? -3.615 -1.186 -25.159 1.00 72.06 82 MET A C 1
ATOM 666 O O . MET A 1 82 ? -4.502 -0.829 -25.930 1.00 72.06 82 MET A O 1
ATOM 670 N N . TYR A 1 83 ? -2.383 -1.479 -25.579 1.00 70.19 83 TYR A N 1
ATOM 671 C CA . TYR A 1 83 ? -1.894 -1.221 -26.938 1.00 70.19 83 TYR A CA 1
ATOM 672 C C . TYR A 1 83 ? -1.244 -2.441 -27.611 1.00 70.19 83 TYR A C 1
ATOM 674 O O . TYR A 1 83 ? -0.847 -2.350 -28.771 1.00 70.19 83 TYR A O 1
ATOM 682 N N . GLY A 1 84 ? -1.137 -3.588 -26.931 1.00 72.31 84 GLY A N 1
ATOM 683 C CA . GLY A 1 84 ? -0.423 -4.760 -27.445 1.00 72.31 84 GLY A CA 1
ATOM 684 C C . GLY A 1 84 ? 1.101 -4.626 -27.328 1.00 72.31 84 GLY A C 1
ATOM 685 O O . GLY A 1 84 ? 1.615 -3.964 -26.431 1.00 72.31 84 GLY A O 1
ATOM 686 N N . GLN A 1 85 ? 1.868 -5.284 -28.203 1.00 68.94 85 GLN A N 1
ATOM 687 C CA . GLN A 1 85 ? 3.334 -5.229 -28.120 1.00 68.94 85 GLN A CA 1
ATOM 688 C C . GLN A 1 85 ? 3.848 -3.785 -28.236 1.00 68.94 85 GLN A C 1
ATOM 690 O O . GLN A 1 85 ? 3.588 -3.077 -29.206 1.00 68.94 85 GLN A O 1
ATOM 695 N N . VAL A 1 86 ? 4.592 -3.348 -27.219 1.00 67.12 86 VAL A N 1
ATOM 696 C CA . VAL A 1 86 ? 5.130 -1.989 -27.147 1.00 67.12 86 VAL A CA 1
ATOM 697 C C . VAL A 1 86 ? 6.336 -1.879 -28.079 1.00 67.12 86 VAL A C 1
ATOM 699 O O . VAL A 1 86 ? 7.401 -2.421 -27.793 1.00 67.12 86 VAL A O 1
ATOM 702 N N . HIS A 1 87 ? 6.168 -1.164 -29.193 1.00 65.25 87 HIS A N 1
ATOM 703 C CA . HIS A 1 87 ? 7.229 -0.931 -30.182 1.00 65.25 87 HIS A CA 1
ATOM 704 C C . HIS A 1 87 ? 7.878 0.459 -30.079 1.00 65.25 87 HIS A C 1
ATOM 706 O O . HIS A 1 87 ? 8.906 0.703 -30.705 1.00 65.25 87 HIS A O 1
ATOM 712 N N . SER A 1 88 ? 7.307 1.375 -29.290 1.00 66.25 88 SER A N 1
ATOM 713 C CA . SER A 1 88 ? 7.827 2.735 -29.121 1.00 66.25 88 SER A CA 1
ATOM 714 C C . SER A 1 88 ? 7.649 3.242 -27.690 1.00 66.25 88 SER A C 1
ATOM 716 O O . SER A 1 88 ? 6.650 2.953 -27.028 1.00 66.25 88 SER A O 1
ATOM 718 N N . LYS A 1 89 ? 8.615 4.062 -27.255 1.00 66.50 89 LYS A N 1
ATOM 719 C CA . LYS A 1 89 ? 8.671 4.734 -25.946 1.00 66.50 89 LYS A CA 1
ATOM 720 C C . LYS A 1 89 ? 7.394 5.519 -25.621 1.00 66.50 89 LYS A C 1
ATOM 722 O O . LYS A 1 89 ? 7.005 5.601 -24.464 1.00 66.50 89 LYS A O 1
ATOM 727 N N . SER A 1 90 ? 6.727 6.066 -26.641 1.00 64.81 90 SER A N 1
ATOM 728 C CA . SER A 1 90 ? 5.506 6.873 -26.499 1.00 64.81 90 SER A CA 1
ATOM 729 C C . SER A 1 90 ? 4.275 6.084 -26.045 1.00 64.81 90 SER A C 1
ATOM 731 O O . SER A 1 90 ? 3.298 6.693 -25.623 1.00 64.81 90 SER A O 1
ATOM 733 N N . HIS A 1 91 ? 4.301 4.752 -26.142 1.00 67.12 91 HIS A N 1
ATOM 734 C CA . HIS A 1 91 ? 3.183 3.898 -25.734 1.00 67.12 91 HIS A CA 1
ATOM 735 C C . HIS A 1 91 ? 3.314 3.385 -24.299 1.00 67.12 91 HIS A C 1
ATOM 737 O O . HIS A 1 91 ? 2.414 2.686 -23.845 1.00 67.12 91 HIS A O 1
ATOM 743 N N . ILE A 1 92 ? 4.405 3.714 -23.594 1.00 72.94 92 ILE A N 1
ATOM 744 C CA . ILE A 1 92 ? 4.638 3.254 -22.224 1.00 72.94 92 ILE A CA 1
ATOM 745 C C . ILE A 1 92 ? 3.820 4.105 -21.249 1.00 72.94 92 ILE A C 1
ATOM 747 O O . ILE A 1 92 ? 4.022 5.310 -21.106 1.00 72.94 92 ILE A O 1
ATOM 751 N N . SER A 1 93 ? 2.883 3.453 -20.570 1.00 74.44 93 SER A N 1
ATOM 752 C CA . SER A 1 93 ? 2.058 4.030 -19.518 1.00 74.44 93 SER A CA 1
ATOM 753 C C . SER A 1 93 ? 2.882 4.339 -18.267 1.00 74.44 93 SER A C 1
ATOM 755 O O . SER A 1 93 ? 3.788 3.595 -17.895 1.00 74.44 93 SER A O 1
ATOM 757 N N . GLN A 1 94 ? 2.503 5.391 -17.539 1.00 75.50 94 GLN A N 1
ATOM 758 C CA . GLN A 1 94 ? 3.102 5.734 -16.241 1.00 75.50 94 GLN A CA 1
ATOM 759 C C . GLN A 1 94 ? 2.973 4.600 -15.208 1.00 75.50 94 GLN A C 1
ATOM 761 O O . GLN A 1 94 ? 3.791 4.492 -14.295 1.00 75.50 94 GLN A O 1
ATOM 766 N N . LEU A 1 95 ? 1.978 3.718 -15.362 1.00 73.75 95 LEU A N 1
ATOM 767 C CA . LEU A 1 95 ? 1.841 2.521 -14.530 1.00 73.75 95 LEU A CA 1
ATOM 768 C C . LEU A 1 95 ? 2.959 1.499 -14.778 1.00 73.75 95 LEU A C 1
ATOM 770 O O . LEU A 1 95 ? 3.347 0.792 -13.853 1.00 73.75 95 LEU A O 1
ATOM 774 N N . ASP A 1 96 ? 3.531 1.449 -15.980 1.00 78.62 96 ASP A N 1
ATOM 775 C CA . ASP A 1 96 ? 4.659 0.559 -16.266 1.00 78.62 96 ASP A CA 1
ATOM 776 C C . ASP A 1 96 ? 5.967 1.083 -15.668 1.00 78.62 96 ASP A C 1
ATOM 778 O O . ASP A 1 96 ? 6.805 0.289 -15.242 1.00 78.62 96 ASP A O 1
ATOM 782 N N . TYR A 1 97 ? 6.113 2.407 -15.518 1.00 79.94 97 TYR A N 1
ATOM 783 C CA . TYR A 1 97 ? 7.214 2.987 -14.737 1.00 79.94 97 TYR A CA 1
ATOM 784 C C . TYR A 1 97 ? 7.165 2.495 -13.291 1.00 79.94 97 TYR A C 1
ATOM 786 O O . TYR A 1 97 ? 8.194 2.138 -12.720 1.00 79.94 97 TYR A O 1
ATOM 794 N N . PHE A 1 98 ? 5.965 2.396 -12.716 1.00 82.06 98 PHE A N 1
ATOM 795 C CA . PHE A 1 98 ? 5.788 1.848 -11.377 1.00 82.06 98 PHE A CA 1
ATOM 796 C C . PHE A 1 98 ? 6.147 0.356 -11.290 1.00 82.06 98 PHE A C 1
ATOM 798 O O . PHE A 1 98 ? 6.799 -0.062 -10.337 1.00 82.06 98 PHE A O 1
ATOM 805 N N . VAL A 1 99 ? 5.765 -0.457 -12.280 1.00 79.88 99 VAL A N 1
ATOM 806 C CA . VAL A 1 99 ? 6.115 -1.891 -12.308 1.00 79.88 99 VAL A CA 1
ATOM 807 C C . VAL A 1 99 ? 7.627 -2.085 -12.415 1.00 79.88 99 VAL A C 1
ATOM 809 O O . VAL A 1 99 ? 8.197 -2.923 -11.712 1.00 79.88 99 VAL A O 1
ATOM 812 N N . TYR A 1 100 ? 8.288 -1.289 -13.256 1.00 82.25 100 TYR A N 1
ATOM 813 C CA . TYR A 1 100 ? 9.736 -1.333 -13.416 1.00 82.25 100 TYR A CA 1
ATOM 814 C C . TYR A 1 100 ? 10.471 -0.944 -12.129 1.00 82.25 100 TYR A C 1
ATOM 816 O O . TYR A 1 100 ? 11.347 -1.686 -11.674 1.00 82.25 100 TYR A O 1
ATOM 824 N N . SER A 1 101 ? 10.087 0.171 -11.495 1.00 83.12 101 SER A N 1
ATOM 825 C CA . SER A 1 101 ? 10.690 0.566 -10.220 1.00 83.12 101 SER A CA 1
ATOM 826 C C . SER A 1 101 ? 10.384 -0.452 -9.126 1.00 83.12 101 SER A C 1
ATOM 828 O O . SER A 1 101 ? 11.296 -0.866 -8.425 1.00 83.12 101 SER A O 1
ATOM 830 N N . ALA A 1 102 ? 9.169 -0.994 -9.038 1.00 81.56 102 ALA A N 1
ATOM 831 C CA . ALA A 1 102 ? 8.843 -2.040 -8.066 1.00 81.56 102 ALA A CA 1
ATOM 832 C C . ALA A 1 102 ? 9.722 -3.298 -8.205 1.00 81.56 102 ALA A C 1
ATOM 834 O O . ALA A 1 102 ? 10.002 -3.964 -7.207 1.00 81.56 102 ALA A O 1
ATOM 835 N N . LYS A 1 103 ? 10.181 -3.616 -9.421 1.00 80.88 103 LYS A N 1
ATOM 836 C CA . LYS A 1 103 ? 11.039 -4.772 -9.712 1.00 80.88 103 LYS A CA 1
ATOM 837 C C . LYS A 1 103 ? 12.510 -4.528 -9.354 1.00 80.88 103 LYS A C 1
ATOM 839 O O . LYS A 1 103 ? 13.120 -5.389 -8.714 1.00 80.88 103 LYS A O 1
ATOM 844 N N . PHE A 1 104 ? 13.064 -3.386 -9.768 1.00 79.50 104 PHE A N 1
ATOM 845 C CA . PHE A 1 104 ? 14.504 -3.091 -9.690 1.00 79.50 104 PHE A CA 1
ATOM 846 C C . PHE A 1 104 ? 14.888 -2.120 -8.564 1.00 79.50 104 PHE A C 1
ATOM 848 O O . PHE A 1 104 ? 15.947 -2.273 -7.960 1.00 79.50 104 PHE A O 1
ATOM 855 N N . HIS A 1 105 ? 14.009 -1.176 -8.232 1.00 83.56 105 HIS A N 1
ATOM 856 C CA . HIS A 1 105 ? 14.192 -0.154 -7.199 1.00 83.56 105 HIS A CA 1
ATOM 857 C C . HIS A 1 105 ? 12.971 -0.090 -6.257 1.00 83.56 105 HIS A C 1
ATOM 859 O O . HIS A 1 105 ? 12.197 0.868 -6.272 1.00 83.56 105 HIS A O 1
ATOM 865 N N . PRO A 1 106 ? 12.752 -1.119 -5.417 1.00 84.25 106 PRO A N 1
ATOM 866 C CA . PRO A 1 106 ? 11.493 -1.287 -4.691 1.00 84.25 106 PRO A CA 1
ATOM 867 C C . PRO A 1 106 ? 11.287 -0.279 -3.551 1.00 84.25 106 PRO A C 1
ATOM 869 O O . PRO A 1 106 ? 10.204 -0.230 -2.979 1.00 84.25 106 PRO A O 1
ATOM 872 N N . PHE A 1 107 ? 12.285 0.534 -3.199 1.00 85.38 107 PHE A N 1
ATOM 873 C CA . PHE A 1 107 ? 12.240 1.394 -2.015 1.00 85.38 107 PHE A CA 1
ATOM 874 C C . PHE A 1 107 ? 11.079 2.404 -2.038 1.00 85.38 107 PHE A C 1
AT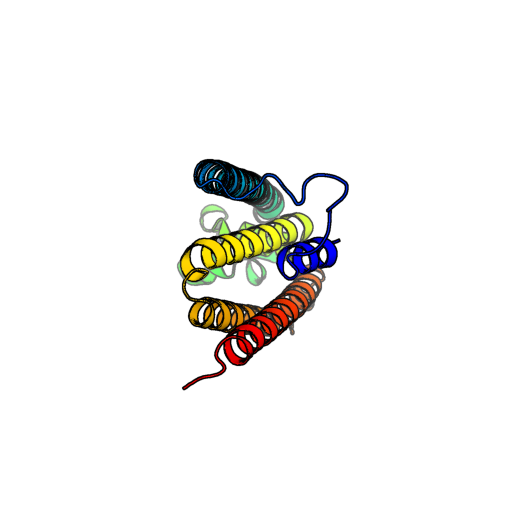OM 876 O O . PHE A 1 107 ? 10.240 2.401 -1.134 1.00 85.38 107 PHE A O 1
ATOM 883 N N . PHE A 1 108 ? 10.981 3.232 -3.082 1.00 88.06 108 PHE A N 1
ATOM 884 C CA . PHE A 1 108 ? 9.879 4.192 -3.206 1.00 88.06 108 PHE A CA 1
ATOM 885 C C . PHE A 1 108 ? 8.520 3.513 -3.427 1.00 88.06 108 PHE A C 1
ATOM 887 O O . PHE A 1 108 ? 7.566 3.889 -2.741 1.00 88.06 108 PHE A O 1
ATOM 894 N N . PRO A 1 109 ? 8.413 2.470 -4.273 1.00 88.69 109 PRO A N 1
ATOM 895 C CA . PRO A 1 109 ? 7.201 1.664 -4.384 1.00 88.69 109 PRO A CA 1
ATOM 896 C C . PRO A 1 109 ? 6.697 1.067 -3.061 1.00 88.69 109 PRO A C 1
ATOM 898 O O . PRO A 1 109 ? 5.488 1.021 -2.831 1.00 88.69 109 PRO A O 1
ATOM 901 N N . ILE A 1 110 ? 7.592 0.656 -2.158 1.00 88.88 110 ILE A N 1
ATOM 902 C CA . ILE A 1 110 ? 7.227 0.159 -0.824 1.00 88.88 110 ILE A CA 1
ATOM 903 C C . ILE A 1 110 ? 6.636 1.277 0.037 1.00 88.88 110 ILE A C 1
ATOM 905 O O . ILE A 1 110 ? 5.583 1.090 0.648 1.00 88.88 110 ILE A O 1
ATOM 909 N N . ILE A 1 111 ? 7.279 2.448 0.076 1.00 90.44 111 ILE A N 1
ATOM 910 C CA . ILE A 1 111 ? 6.769 3.609 0.825 1.00 90.44 111 ILE A CA 1
ATOM 911 C C . ILE A 1 111 ? 5.393 4.019 0.289 1.00 90.44 111 ILE A C 1
ATOM 913 O O . ILE A 1 111 ? 4.479 4.301 1.069 1.00 90.44 111 ILE A O 1
ATOM 917 N N . MET A 1 112 ? 5.219 3.988 -1.032 1.00 90.38 112 MET A N 1
ATOM 918 C CA . MET A 1 112 ? 3.948 4.259 -1.696 1.00 90.38 112 MET A CA 1
ATOM 919 C C . MET A 1 112 ? 2.865 3.249 -1.281 1.00 90.38 112 MET A C 1
ATOM 921 O O . MET A 1 112 ? 1.758 3.641 -0.916 1.00 90.38 112 MET A O 1
ATOM 925 N N . ALA A 1 113 ? 3.183 1.951 -1.255 1.00 89.81 113 ALA A N 1
ATOM 926 C CA . ALA A 1 113 ? 2.246 0.909 -0.833 1.00 89.81 113 ALA A CA 1
ATOM 927 C C . ALA A 1 113 ? 1.840 1.046 0.645 1.00 89.81 113 ALA A C 1
ATOM 929 O O . ALA A 1 113 ? 0.653 0.985 0.968 1.00 89.81 113 ALA A O 1
ATOM 930 N N . ILE A 1 114 ? 2.804 1.287 1.542 1.00 90.69 114 ILE A N 1
ATOM 931 C CA . ILE A 1 114 ? 2.548 1.449 2.983 1.00 90.69 114 ILE A CA 1
ATOM 932 C C . ILE A 1 114 ? 1.715 2.707 3.255 1.00 90.69 114 ILE A C 1
ATOM 934 O O . ILE A 1 114 ? 0.750 2.650 4.018 1.00 90.69 114 ILE A O 1
ATOM 938 N N . SER A 1 115 ? 2.059 3.837 2.631 1.00 91.25 115 SER A N 1
ATOM 939 C CA . SER A 1 115 ? 1.318 5.096 2.803 1.00 91.25 115 SER A CA 1
ATOM 940 C C . SER A 1 115 ? -0.102 5.012 2.240 1.00 91.25 115 SER A C 1
ATOM 942 O O . SER A 1 115 ? -1.043 5.458 2.896 1.00 91.25 115 SER A O 1
ATOM 944 N N . SER A 1 116 ? -0.283 4.365 1.085 1.00 91.62 116 SER A N 1
ATOM 945 C CA . SER A 1 116 ? -1.602 4.097 0.503 1.00 91.62 116 SER A CA 1
ATOM 946 C C . SER A 1 116 ? -2.460 3.214 1.413 1.00 91.62 116 SER A C 1
ATOM 948 O O . SER A 1 116 ? -3.599 3.565 1.728 1.00 91.62 116 SER A O 1
ATOM 950 N N . LEU A 1 117 ? -1.897 2.111 1.925 1.00 91.50 117 LEU A N 1
ATOM 951 C CA . LEU A 1 117 ? -2.598 1.230 2.858 1.00 91.50 117 LEU A CA 1
ATOM 952 C C . LEU A 1 117 ? -2.997 1.970 4.142 1.00 91.50 117 LEU A C 1
ATOM 954 O O . LEU A 1 117 ? -4.120 1.822 4.625 1.00 91.50 117 LEU A O 1
ATOM 958 N N . TYR A 1 118 ? -2.100 2.798 4.678 1.00 91.12 118 TYR A N 1
ATOM 959 C CA . TYR A 1 118 ? -2.379 3.607 5.859 1.00 91.12 118 TYR A CA 1
ATOM 960 C C . TYR A 1 118 ? -3.531 4.592 5.624 1.00 91.12 118 TYR A C 1
ATOM 962 O O . TYR A 1 118 ? -4.449 4.657 6.442 1.00 91.12 118 TYR A O 1
ATOM 970 N N . LEU A 1 119 ? -3.533 5.311 4.496 1.00 91.25 119 LEU A N 1
ATOM 971 C CA . LEU A 1 119 ? -4.627 6.216 4.131 1.00 91.25 119 LEU A CA 1
ATOM 972 C C . LEU A 1 119 ? -5.953 5.471 3.977 1.00 91.25 119 LEU A C 1
ATOM 974 O O . LEU A 1 119 ? -6.976 5.937 4.476 1.00 91.25 119 LEU A O 1
ATOM 978 N N . LEU A 1 120 ? -5.941 4.296 3.348 1.00 91.31 120 LEU A N 1
ATOM 979 C CA . LEU A 1 120 ? -7.135 3.476 3.168 1.00 91.31 120 LEU A CA 1
ATOM 980 C C . LEU A 1 120 ? -7.727 3.027 4.513 1.00 91.31 120 LEU A C 1
ATOM 982 O O . LEU A 1 120 ? -8.938 3.120 4.722 1.00 91.31 120 LEU A O 1
ATOM 986 N N . ILE A 1 121 ? -6.875 2.604 5.453 1.00 88.88 121 ILE A N 1
ATOM 987 C CA . ILE A 1 121 ? -7.289 2.260 6.820 1.00 88.88 121 ILE A CA 1
ATOM 988 C C . ILE A 1 121 ? -7.812 3.498 7.556 1.00 88.88 121 ILE A C 1
ATOM 990 O O . ILE A 1 121 ? -8.833 3.404 8.236 1.00 88.88 121 ILE A O 1
ATOM 994 N N . LEU A 1 122 ? -7.161 4.656 7.416 1.00 86.12 122 LEU A N 1
ATOM 995 C CA . LEU A 1 122 ? -7.559 5.900 8.080 1.00 86.12 122 LEU A CA 1
ATOM 996 C C . LEU A 1 122 ? -8.929 6.397 7.592 1.00 86.12 122 LEU A C 1
ATOM 998 O O . LEU A 1 122 ? -9.776 6.769 8.406 1.00 86.12 122 LEU A O 1
ATOM 1002 N N . ILE A 1 123 ? -9.175 6.333 6.280 1.00 88.06 123 ILE A N 1
ATOM 1003 C CA . ILE A 1 123 ? -10.479 6.623 5.668 1.00 88.06 123 ILE A CA 1
ATOM 1004 C C . ILE A 1 123 ? -11.524 5.635 6.196 1.00 88.06 123 ILE A C 1
ATOM 1006 O O . ILE A 1 123 ? -12.567 6.051 6.702 1.00 88.06 123 ILE A O 1
ATOM 1010 N N . GLY A 1 124 ? -11.234 4.331 6.143 1.00 85.19 124 GLY A N 1
ATOM 1011 C CA . GLY A 1 124 ? -12.134 3.296 6.650 1.00 85.19 124 GLY A CA 1
ATOM 1012 C C . GLY A 1 124 ? -12.471 3.488 8.128 1.00 85.19 124 GLY A C 1
ATOM 1013 O O . GLY A 1 124 ? -13.630 3.379 8.521 1.00 85.19 124 GLY A O 1
ATOM 1014 N N . TYR A 1 125 ? -11.483 3.852 8.944 1.00 84.00 125 TYR A N 1
ATOM 1015 C CA . TYR A 1 125 ? -11.673 4.159 10.355 1.00 84.00 125 TYR A CA 1
ATOM 1016 C C . TYR A 1 125 ? -12.588 5.370 10.544 1.00 84.00 125 TYR A C 1
ATOM 1018 O O . TYR A 1 125 ? -13.561 5.278 11.284 1.00 84.00 125 TYR A O 1
ATOM 1026 N N . TYR A 1 126 ? -12.353 6.483 9.848 1.00 82.75 126 TYR A N 1
ATOM 1027 C CA . TYR A 1 126 ? -13.192 7.675 9.995 1.00 82.75 126 TYR A CA 1
ATOM 1028 C C . TYR A 1 126 ? -14.657 7.420 9.601 1.00 82.75 126 TYR A C 1
ATOM 1030 O O . TYR A 1 126 ? -15.569 7.768 10.352 1.00 82.75 126 TYR A O 1
ATOM 1038 N N . PHE A 1 127 ? -14.889 6.760 8.462 1.00 81.19 127 PHE A N 1
ATOM 1039 C CA . PHE A 1 127 ? -16.239 6.522 7.946 1.00 81.19 127 PHE A CA 1
ATOM 1040 C C . PHE A 1 127 ? -16.992 5.402 8.679 1.00 81.19 127 PHE A C 1
ATOM 1042 O O . PHE A 1 127 ? -18.208 5.492 8.855 1.00 81.19 127 PHE A O 1
ATOM 1049 N N . LEU A 1 128 ? -16.303 4.334 9.098 1.00 81.06 128 LEU A N 1
ATOM 1050 C CA . LEU A 1 128 ? -16.947 3.110 9.590 1.00 81.06 128 LEU A CA 1
ATOM 1051 C C . LEU A 1 128 ? -16.832 2.910 11.104 1.00 81.06 128 LEU A C 1
ATOM 1053 O O . LEU A 1 128 ? -17.542 2.054 11.635 1.00 81.06 128 LEU A O 1
ATOM 1057 N N . LYS A 1 129 ? -16.025 3.704 11.827 1.00 70.56 129 LYS A N 1
ATOM 1058 C CA . LYS A 1 129 ? -15.929 3.636 13.299 1.00 70.56 129 LYS A CA 1
ATOM 1059 C C . LYS A 1 129 ? -17.278 3.736 14.021 1.00 70.56 129 LYS A C 1
ATOM 1061 O O . LYS A 1 129 ? -17.464 2.982 14.971 1.00 70.56 129 LYS A O 1
ATOM 1066 N N . PRO A 1 130 ? -18.253 4.578 13.616 1.00 71.00 130 PRO A N 1
ATOM 1067 C CA . PRO A 1 130 ? -19.554 4.609 14.294 1.00 71.00 130 PRO A CA 1
ATOM 1068 C C . PRO A 1 130 ? -20.270 3.248 14.281 1.00 71.00 130 PRO A C 1
ATOM 1070 O O . PRO A 1 130 ? -21.143 2.984 15.101 1.00 71.00 130 PRO A O 1
ATOM 1073 N N . GLN A 1 131 ? -19.898 2.370 13.346 1.00 76.38 131 GLN A N 1
ATOM 1074 C CA . GLN A 1 131 ? -20.493 1.063 13.124 1.00 76.38 131 GLN A CA 1
ATOM 1075 C C . GLN A 1 131 ? -19.407 -0.013 13.243 1.00 76.38 131 GLN A C 1
ATOM 1077 O O . GLN A 1 131 ? -19.053 -0.649 12.254 1.00 76.38 131 GLN A O 1
ATOM 1082 N N . ASN A 1 132 ? -18.904 -0.248 14.462 1.00 74.75 132 ASN A N 1
ATOM 1083 C CA . ASN A 1 132 ? -17.784 -1.161 14.752 1.00 74.75 132 ASN A CA 1
ATOM 1084 C C . ASN A 1 132 ? -17.855 -2.529 14.024 1.00 74.75 132 ASN A C 1
ATOM 1086 O O . ASN A 1 132 ? -16.826 -3.049 13.598 1.00 74.75 132 ASN A O 1
ATOM 1090 N N . LYS A 1 133 ? -19.057 -3.097 13.807 1.00 80.44 133 LYS A N 1
ATOM 1091 C CA . LYS A 1 133 ? -19.248 -4.325 13.000 1.00 80.44 133 LYS A CA 1
ATOM 1092 C C . LYS A 1 133 ? -18.845 -4.151 11.530 1.00 80.44 133 LYS A C 1
ATOM 1094 O O . LYS A 1 133 ? -18.195 -5.024 10.964 1.00 80.44 133 LYS A O 1
ATOM 1099 N N . LYS A 1 134 ? -19.233 -3.033 10.906 1.00 83.56 134 LYS A N 1
ATOM 1100 C CA . LYS A 1 134 ? -18.881 -2.710 9.515 1.00 83.56 134 LYS A CA 1
ATOM 1101 C C . LYS A 1 134 ? -17.397 -2.403 9.372 1.00 83.56 134 LYS A C 1
ATOM 1103 O O . LYS A 1 134 ? -16.807 -2.815 8.383 1.00 83.56 134 LYS A O 1
ATOM 1108 N N . PHE A 1 135 ? -16.791 -1.747 10.363 1.00 84.62 135 PHE A N 1
ATOM 1109 C CA . PHE A 1 135 ? -15.346 -1.519 10.374 1.00 84.62 135 PHE A CA 1
ATOM 1110 C C . PHE A 1 135 ? -14.554 -2.834 10.459 1.00 84.62 135 PHE A C 1
ATOM 1112 O O . PHE A 1 135 ? -13.632 -3.036 9.674 1.00 84.62 135 PHE A O 1
ATOM 1119 N N . ALA A 1 136 ? -14.961 -3.771 11.326 1.00 87.12 136 ALA A N 1
ATOM 1120 C CA . ALA A 1 136 ? -14.347 -5.101 11.384 1.00 87.12 136 ALA A CA 1
ATOM 1121 C C . ALA A 1 136 ? -14.494 -5.868 10.055 1.00 87.12 136 ALA A C 1
ATOM 1123 O O . ALA A 1 136 ? -13.529 -6.458 9.575 1.00 87.12 136 ALA A O 1
ATOM 1124 N N . CYS A 1 137 ? -15.672 -5.808 9.421 1.00 88.75 137 CYS A N 1
ATOM 1125 C CA . CYS A 1 137 ? -15.896 -6.399 8.098 1.00 88.75 137 CYS A CA 1
ATOM 1126 C C . CYS A 1 137 ? -14.994 -5.764 7.024 1.00 88.75 137 CYS A C 1
ATOM 1128 O O . CYS A 1 137 ? -14.363 -6.476 6.249 1.00 88.75 137 CYS A O 1
ATOM 1130 N N . PHE A 1 138 ? -14.867 -4.435 7.021 1.00 91.75 138 PHE A N 1
ATOM 1131 C CA . PHE A 1 138 ? -13.971 -3.712 6.118 1.00 91.75 138 PHE A CA 1
ATOM 1132 C C . PHE A 1 138 ? -12.509 -4.144 6.282 1.00 91.75 138 PHE A C 1
ATOM 1134 O O . PHE A 1 138 ? -11.863 -4.449 5.285 1.00 91.75 138 PHE A O 1
ATOM 1141 N N . LEU A 1 139 ? -12.001 -4.238 7.516 1.00 88.62 139 LEU A N 1
ATOM 1142 C CA . LEU A 1 139 ? -10.633 -4.703 7.776 1.00 88.62 139 LEU A CA 1
ATOM 1143 C C . LEU A 1 139 ? -10.416 -6.161 7.358 1.00 88.62 139 LEU A C 1
ATOM 1145 O O . LEU A 1 139 ? -9.337 -6.502 6.878 1.00 88.62 139 LEU A O 1
ATOM 1149 N N . PHE A 1 140 ? -11.430 -7.015 7.510 1.00 91.88 140 PHE A N 1
ATOM 1150 C CA . PHE A 1 140 ? -11.359 -8.405 7.068 1.00 91.88 140 PHE A CA 1
ATOM 1151 C C . PHE A 1 140 ? -11.293 -8.513 5.540 1.00 91.88 140 PHE A C 1
ATOM 1153 O O . PHE A 1 140 ? -10.424 -9.203 5.012 1.00 91.88 140 PHE A O 1
ATOM 1160 N N . ILE A 1 141 ? -12.161 -7.783 4.829 1.00 93.44 141 ILE A N 1
ATOM 1161 C CA . ILE A 1 141 ? -12.145 -7.709 3.360 1.00 93.44 141 ILE A CA 1
ATOM 1162 C C . ILE A 1 141 ? -10.811 -7.136 2.876 1.00 93.44 141 ILE A C 1
ATOM 1164 O O . ILE A 1 141 ? -10.207 -7.685 1.956 1.00 93.44 141 ILE A O 1
ATOM 1168 N N . LEU A 1 142 ? -10.323 -6.074 3.522 1.00 93.12 142 LEU A N 1
ATOM 1169 C CA . LEU A 1 142 ? -9.032 -5.471 3.214 1.00 93.12 142 LEU A CA 1
ATOM 1170 C C . LEU A 1 142 ? -7.891 -6.476 3.414 1.00 93.12 142 LEU A C 1
ATOM 1172 O O . LEU A 1 142 ? -7.100 -6.676 2.501 1.00 93.12 142 LEU A O 1
ATOM 1176 N N . GLY A 1 143 ? -7.837 -7.159 4.560 1.00 92.31 143 GLY A N 1
ATOM 1177 C CA . GLY A 1 143 ? -6.833 -8.184 4.850 1.00 92.31 143 GLY A CA 1
ATOM 1178 C C . GLY A 1 143 ? -6.849 -9.339 3.845 1.00 92.31 143 GLY A C 1
ATOM 1179 O O . GLY A 1 143 ? -5.793 -9.742 3.364 1.00 92.31 143 GLY A O 1
ATOM 1180 N N . GLY A 1 144 ? -8.039 -9.816 3.467 1.00 91.69 144 GLY A N 1
ATOM 1181 C CA . GLY A 1 144 ? -8.201 -10.818 2.412 1.00 91.69 144 GLY A CA 1
ATOM 1182 C C . GLY A 1 144 ? -7.709 -10.321 1.051 1.00 91.69 144 GLY A C 1
ATOM 1183 O O . GLY A 1 144 ? -6.980 -11.033 0.368 1.00 91.69 144 GLY A O 1
ATOM 1184 N N . GLY A 1 145 ? -8.028 -9.076 0.685 1.00 92.06 145 GLY A N 1
ATOM 1185 C CA . GLY A 1 145 ? -7.534 -8.441 -0.538 1.00 92.06 145 GLY A CA 1
ATOM 1186 C C . GLY A 1 145 ? -6.008 -8.325 -0.578 1.00 92.06 145 GLY A C 1
ATOM 1187 O O . GLY A 1 145 ? -5.398 -8.650 -1.594 1.00 92.06 145 GLY A O 1
ATOM 1188 N N . LEU A 1 146 ? -5.378 -7.941 0.537 1.00 91.94 146 LEU A N 1
ATOM 1189 C CA . LEU A 1 146 ? -3.914 -7.894 0.662 1.00 91.94 146 LEU A CA 1
ATOM 1190 C C . LEU A 1 146 ? -3.291 -9.287 0.514 1.00 91.94 146 LEU A C 1
ATOM 1192 O O . LEU A 1 146 ? -2.261 -9.434 -0.138 1.00 91.94 146 LEU A O 1
ATOM 1196 N N . PHE A 1 147 ? -3.932 -10.318 1.065 1.00 90.56 147 PHE A N 1
ATOM 1197 C CA . PHE A 1 147 ? -3.465 -11.696 0.935 1.00 90.56 147 PHE A CA 1
ATOM 1198 C C . PHE A 1 147 ? -3.553 -12.197 -0.513 1.00 90.56 147 PHE A C 1
ATOM 1200 O O . PHE A 1 147 ? -2.594 -12.769 -1.027 1.00 90.56 147 PHE A O 1
ATOM 1207 N N . LEU A 1 148 ? -4.669 -11.913 -1.196 1.00 90.25 148 LEU A N 1
ATOM 1208 C CA . LEU A 1 148 ? -4.854 -12.226 -2.616 1.00 90.25 148 LEU A CA 1
ATOM 1209 C C . LEU A 1 148 ? -3.816 -11.517 -3.496 1.00 90.25 148 LEU A C 1
ATOM 1211 O O . LEU A 1 148 ? -3.249 -12.139 -4.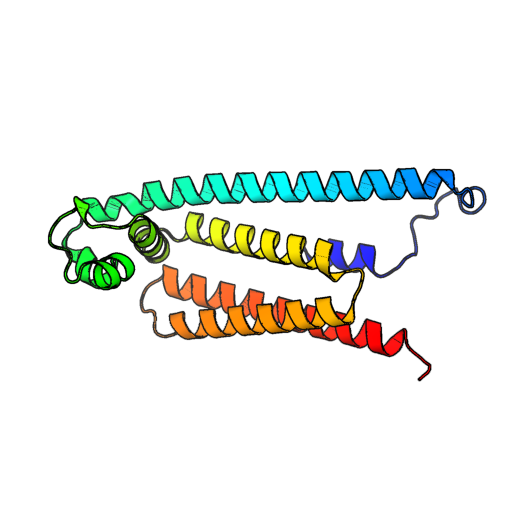393 1.00 90.25 148 LEU A O 1
ATOM 1215 N N . LEU A 1 149 ? -3.523 -10.243 -3.212 1.00 87.44 149 LEU A N 1
ATOM 1216 C CA . LEU A 1 149 ? -2.441 -9.511 -3.875 1.00 87.44 149 LEU A CA 1
ATOM 1217 C C . LEU A 1 149 ? -1.082 -10.168 -3.617 1.00 87.44 149 LEU A C 1
ATOM 1219 O O . LEU A 1 149 ? -0.301 -10.321 -4.550 1.00 87.44 149 LEU A O 1
ATOM 1223 N N . GLY A 1 150 ? -0.817 -10.612 -2.387 1.00 86.94 150 GLY A N 1
ATOM 1224 C CA . GLY A 1 150 ? 0.375 -11.390 -2.054 1.00 86.94 150 GLY A CA 1
ATOM 1225 C C . GLY A 1 150 ? 0.506 -12.645 -2.921 1.00 86.94 150 GLY A C 1
ATOM 1226 O O . GLY A 1 150 ? 1.544 -12.846 -3.544 1.00 86.94 150 GLY A O 1
ATOM 1227 N N . CYS A 1 151 ? -0.555 -13.446 -3.052 1.00 85.31 151 CYS A N 1
ATOM 1228 C CA . CYS A 1 151 ? -0.540 -14.658 -3.879 1.00 85.31 151 CYS A CA 1
ATOM 1229 C C . CYS A 1 151 ? -0.133 -14.396 -5.340 1.00 85.31 151 CYS A C 1
ATOM 1231 O O . CYS A 1 151 ? 0.566 -15.221 -5.921 1.00 85.31 151 CYS A O 1
ATOM 1233 N N . PHE A 1 152 ? -0.495 -13.244 -5.916 1.00 82.50 152 PHE A N 1
ATOM 1234 C CA . PHE A 1 152 ? -0.101 -12.883 -7.284 1.00 82.50 152 PHE A CA 1
ATOM 1235 C C . PHE A 1 152 ? 1.420 -12.724 -7.456 1.00 82.50 152 PHE A C 1
ATOM 1237 O O . PHE A 1 152 ? 1.961 -12.991 -8.525 1.00 82.50 152 PHE A O 1
ATOM 1244 N N . PHE A 1 153 ? 2.130 -12.319 -6.400 1.00 80.88 153 PHE A N 1
ATOM 1245 C CA . PHE A 1 153 ? 3.584 -12.123 -6.415 1.00 80.88 153 PHE A CA 1
ATOM 1246 C C . PHE A 1 153 ? 4.381 -13.352 -5.949 1.00 80.88 153 PHE A C 1
ATOM 1248 O O . PHE A 1 153 ? 5.611 -13.289 -5.911 1.00 80.88 153 PHE A O 1
ATOM 1255 N N . MET A 1 154 ? 3.718 -14.467 -5.619 1.00 75.88 154 MET A N 1
ATOM 1256 C CA . MET A 1 154 ? 4.359 -15.662 -5.054 1.00 75.88 154 MET A CA 1
ATOM 1257 C C . MET A 1 154 ? 5.407 -16.281 -5.996 1.00 75.88 154 MET A C 1
ATOM 1259 O O . MET A 1 154 ? 6.478 -16.679 -5.541 1.00 75.88 154 MET A O 1
ATOM 1263 N N . ASP A 1 155 ? 5.147 -16.276 -7.306 1.00 74.69 155 ASP A N 1
ATOM 1264 C CA . ASP A 1 155 ? 6.028 -16.874 -8.323 1.00 74.69 155 ASP A CA 1
ATOM 1265 C C . ASP A 1 155 ? 7.124 -15.915 -8.829 1.00 74.69 155 ASP A C 1
ATOM 1267 O O . ASP A 1 155 ? 7.852 -16.200 -9.784 1.00 74.69 155 ASP A O 1
ATOM 1271 N N . SER A 1 156 ? 7.261 -14.743 -8.204 1.00 74.19 156 SER A N 1
ATOM 1272 C CA . SER A 1 156 ? 8.217 -13.729 -8.632 1.00 74.19 156 SER A CA 1
ATOM 1273 C C . SER A 1 156 ? 9.666 -14.147 -8.359 1.00 74.19 156 SER A C 1
ATOM 1275 O O . SER A 1 156 ? 10.108 -14.282 -7.216 1.00 74.19 156 SER A O 1
ATOM 1277 N N . THR A 1 157 ? 10.468 -14.259 -9.418 1.00 72.69 157 THR A N 1
ATOM 1278 C CA . THR A 1 157 ? 11.919 -14.498 -9.314 1.00 72.69 157 THR A CA 1
ATOM 1279 C C . THR A 1 157 ? 12.710 -13.241 -8.938 1.00 72.69 157 THR A C 1
ATOM 1281 O O . THR A 1 157 ? 13.889 -13.328 -8.594 1.00 72.69 157 THR A O 1
ATOM 1284 N N . THR A 1 158 ? 12.068 -12.073 -8.960 1.00 83.19 158 THR A N 1
ATOM 1285 C CA . THR A 1 158 ? 12.712 -10.765 -8.782 1.00 83.19 158 THR A CA 1
ATOM 1286 C C . THR A 1 158 ? 12.821 -10.382 -7.308 1.00 83.19 158 THR A C 1
ATOM 1288 O O . THR A 1 158 ? 11.919 -10.655 -6.515 1.00 83.19 158 THR A O 1
ATOM 1291 N N . THR A 1 159 ? 13.913 -9.713 -6.928 1.00 82.88 159 THR A N 1
ATOM 1292 C CA . THR A 1 159 ? 14.136 -9.264 -5.542 1.00 82.88 159 THR A CA 1
ATOM 1293 C C . THR A 1 159 ? 13.012 -8.348 -5.055 1.00 82.88 159 THR A C 1
ATOM 1295 O O . THR A 1 159 ? 12.4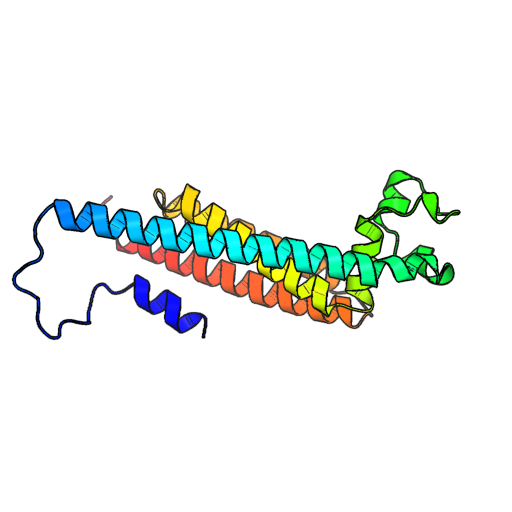99 -8.553 -3.957 1.00 82.88 159 THR A O 1
ATOM 1298 N N . GLY A 1 160 ? 12.575 -7.393 -5.886 1.00 80.81 160 GLY A N 1
ATOM 1299 C CA . GLY A 1 160 ? 11.465 -6.498 -5.562 1.00 80.81 160 GLY A CA 1
ATOM 1300 C C . GLY A 1 160 ? 10.152 -7.243 -5.314 1.00 80.81 160 GLY A C 1
ATOM 1301 O O . GLY A 1 160 ? 9.525 -7.052 -4.274 1.00 80.81 160 GLY A O 1
ATOM 1302 N N . GLY A 1 161 ? 9.778 -8.171 -6.201 1.00 83.88 161 GLY A N 1
ATOM 1303 C CA . GLY A 1 161 ? 8.547 -8.952 -6.047 1.00 83.88 161 GLY A CA 1
ATOM 1304 C C . GLY A 1 161 ? 8.521 -9.824 -4.788 1.00 83.88 161 GLY A C 1
ATOM 1305 O O . GLY A 1 161 ? 7.495 -9.879 -4.115 1.00 83.88 161 GLY A O 1
ATOM 1306 N N . LYS A 1 162 ? 9.658 -10.417 -4.393 1.00 87.81 162 LYS A N 1
ATOM 1307 C CA . LYS A 1 162 ? 9.774 -11.150 -3.117 1.00 87.81 162 LYS A CA 1
ATOM 1308 C C . LYS A 1 162 ? 9.547 -10.245 -1.906 1.00 87.81 162 LYS A C 1
ATOM 1310 O O . LYS A 1 162 ? 8.874 -10.643 -0.961 1.00 87.81 162 LYS A O 1
ATOM 1315 N N . ILE A 1 163 ? 10.091 -9.027 -1.923 1.00 88.00 163 ILE A N 1
ATOM 1316 C CA . ILE A 1 163 ? 9.883 -8.061 -0.835 1.00 88.00 163 ILE A CA 1
ATOM 1317 C C . ILE A 1 163 ? 8.407 -7.649 -0.770 1.00 88.00 163 ILE A C 1
ATOM 1319 O O . ILE A 1 163 ? 7.817 -7.655 0.311 1.00 88.00 163 ILE A O 1
ATOM 1323 N N . PHE A 1 164 ? 7.790 -7.365 -1.920 1.00 86.12 164 PHE A N 1
ATOM 1324 C CA . PHE A 1 164 ? 6.361 -7.068 -1.999 1.00 86.12 164 PHE A CA 1
ATOM 1325 C C . PHE A 1 164 ? 5.502 -8.210 -1.458 1.00 86.12 164 PHE A C 1
ATOM 1327 O O . PHE A 1 164 ? 4.606 -7.953 -0.658 1.00 86.12 164 PHE A O 1
ATOM 1334 N N . PHE A 1 165 ? 5.810 -9.460 -1.813 1.00 89.25 165 PHE A N 1
ATOM 1335 C CA . PHE A 1 165 ? 5.123 -10.639 -1.286 1.00 89.25 165 PHE A CA 1
ATOM 1336 C C . PHE A 1 165 ? 5.083 -10.643 0.251 1.00 89.25 165 PHE A C 1
ATOM 1338 O O . PHE A 1 165 ? 4.004 -10.725 0.840 1.00 89.25 165 PHE A O 1
ATOM 1345 N N . TYR A 1 166 ? 6.234 -10.476 0.912 1.00 89.50 166 TYR A N 1
ATOM 1346 C CA . TYR A 1 166 ? 6.291 -10.455 2.376 1.00 89.50 166 TYR A CA 1
ATOM 1347 C C . TYR A 1 166 ? 5.537 -9.269 2.987 1.00 89.50 166 TYR A C 1
ATOM 1349 O O . TYR A 1 166 ? 4.856 -9.439 3.997 1.00 89.50 166 TYR A O 1
ATOM 1357 N N . ILE A 1 167 ? 5.615 -8.080 2.382 1.00 89.88 167 ILE A N 1
ATOM 1358 C CA . ILE A 1 167 ? 4.904 -6.888 2.871 1.00 89.88 167 ILE A CA 1
ATOM 1359 C C . ILE A 1 167 ? 3.389 -7.089 2.803 1.00 89.88 167 ILE A C 1
ATOM 1361 O O . ILE A 1 167 ? 2.686 -6.805 3.778 1.00 89.88 167 ILE A O 1
ATOM 1365 N N . TRP A 1 168 ? 2.874 -7.606 1.687 1.00 90.56 168 TRP A N 1
ATOM 1366 C CA . TRP A 1 168 ? 1.446 -7.884 1.524 1.00 90.56 168 TRP A CA 1
ATOM 1367 C C . TRP A 1 168 ? 0.964 -8.980 2.481 1.00 90.56 168 TRP A C 1
ATOM 1369 O O . TRP A 1 168 ? -0.099 -8.846 3.084 1.00 90.56 168 TRP A O 1
ATOM 1379 N N . LEU A 1 169 ? 1.777 -10.015 2.711 1.00 91.38 169 LEU A N 1
ATOM 1380 C CA . LEU A 1 169 ? 1.449 -11.102 3.635 1.00 91.38 169 LEU A CA 1
ATOM 1381 C C . LEU A 1 169 ? 1.409 -10.623 5.095 1.00 91.38 169 LEU A C 1
ATOM 1383 O O . LEU A 1 169 ? 0.438 -10.884 5.808 1.00 91.38 169 LEU A O 1
ATOM 1387 N N . VAL A 1 170 ? 2.429 -9.882 5.542 1.00 92.75 170 VAL A N 1
ATOM 1388 C CA . VAL A 1 170 ? 2.497 -9.346 6.914 1.00 92.75 170 VAL A CA 1
ATOM 1389 C C . VAL A 1 170 ? 1.408 -8.300 7.155 1.00 92.75 170 VAL A C 1
ATOM 1391 O O . VAL A 1 170 ? 0.757 -8.312 8.196 1.00 92.75 170 VAL A O 1
ATOM 1394 N N . SER A 1 171 ? 1.163 -7.402 6.202 1.00 91.19 171 SER A N 1
ATOM 1395 C CA . SER A 1 171 ? 0.092 -6.407 6.343 1.00 91.19 171 SER A CA 1
ATOM 1396 C C . SER A 1 171 ? -1.300 -7.045 6.334 1.00 91.19 171 SER A C 1
ATOM 1398 O O . SER A 1 171 ? -2.144 -6.669 7.150 1.00 91.19 171 SER A O 1
ATOM 1400 N N . GLY A 1 172 ? -1.530 -8.052 5.486 1.00 90.81 172 GLY A N 1
ATOM 1401 C CA . GLY A 1 172 ? -2.766 -8.831 5.460 1.00 90.81 172 GLY A CA 1
ATOM 1402 C C . GLY A 1 172 ? -3.028 -9.550 6.785 1.00 90.81 172 GLY A C 1
ATOM 1403 O O . GLY A 1 172 ? -4.121 -9.435 7.344 1.00 90.81 172 GLY A O 1
ATOM 1404 N N . SER A 1 173 ? -2.015 -10.216 7.351 1.00 90.75 173 SER A N 1
ATOM 1405 C CA . SER A 1 173 ? -2.151 -10.903 8.642 1.00 90.75 173 SER A CA 1
ATOM 1406 C C . SER A 1 173 ? -2.464 -9.928 9.784 1.00 90.75 173 SER A C 1
ATOM 1408 O O . SER A 1 173 ? -3.410 -10.157 10.538 1.00 90.75 173 SER A O 1
ATOM 1410 N N . LEU A 1 174 ? -1.781 -8.781 9.852 1.00 91.38 174 LEU A N 1
ATOM 1411 C CA . LEU A 1 174 ? -2.076 -7.726 10.828 1.00 91.38 174 LEU A CA 1
ATOM 1412 C C . LEU A 1 174 ? -3.501 -7.159 10.669 1.00 91.38 174 LEU A C 1
ATOM 1414 O O . LEU A 1 174 ? -4.202 -6.953 11.665 1.00 91.38 174 LEU A O 1
ATOM 1418 N N . CYS A 1 175 ? -3.974 -6.953 9.436 1.00 89.56 175 CYS A N 1
ATOM 1419 C CA . CYS A 1 175 ? -5.340 -6.479 9.179 1.00 89.56 175 CYS A CA 1
ATOM 1420 C C . CYS A 1 175 ? -6.395 -7.505 9.621 1.00 89.56 175 CYS A C 1
ATOM 1422 O O . CYS A 1 175 ? -7.382 -7.148 10.260 1.00 89.56 175 CYS A O 1
ATOM 1424 N N . THR A 1 176 ? -6.174 -8.795 9.359 1.00 89.94 176 THR A N 1
ATOM 1425 C CA . THR A 1 176 ? -7.099 -9.845 9.820 1.00 89.94 176 THR A CA 1
ATOM 1426 C C . THR A 1 176 ? -7.097 -9.997 11.344 1.00 89.94 176 THR A C 1
ATOM 1428 O O . THR A 1 176 ? -8.165 -10.089 11.947 1.00 89.94 176 THR A O 1
ATOM 1431 N N . ALA A 1 177 ? -5.932 -9.933 11.998 1.00 91.12 177 ALA A N 1
ATOM 1432 C CA . ALA A 1 177 ? -5.833 -9.985 13.456 1.00 91.12 177 ALA A CA 1
ATOM 1433 C C . ALA A 1 177 ? -6.562 -8.805 14.127 1.00 91.12 177 ALA A C 1
ATOM 1435 O O . ALA A 1 177 ? -7.305 -8.983 15.097 1.00 91.12 177 ALA A O 1
ATOM 1436 N N . THR A 1 178 ? -6.413 -7.593 13.584 1.00 86.38 178 THR A N 1
ATOM 1437 C CA . THR A 1 178 ? -7.138 -6.405 14.071 1.00 86.38 178 THR A CA 1
ATOM 1438 C C . THR A 1 178 ? -8.643 -6.481 13.792 1.00 86.38 178 THR A C 1
ATOM 1440 O O . THR A 1 178 ? -9.442 -6.083 14.642 1.00 86.38 178 THR A O 1
ATOM 1443 N N . ALA A 1 179 ? -9.062 -7.062 12.664 1.00 88.69 179 ALA A N 1
ATOM 1444 C CA . ALA A 1 179 ? -10.472 -7.329 12.380 1.00 88.69 179 ALA A CA 1
ATOM 1445 C C . ALA A 1 179 ? -11.093 -8.288 13.411 1.00 88.69 179 ALA A C 1
ATOM 1447 O O . ALA A 1 179 ? -12.163 -8.005 13.954 1.00 88.69 179 ALA A O 1
ATOM 1448 N N . ILE A 1 180 ? -10.399 -9.388 13.725 1.00 88.38 180 ILE A N 1
ATOM 1449 C CA . ILE A 1 180 ? -10.856 -10.402 14.685 1.00 88.38 180 ILE A CA 1
ATOM 1450 C C . ILE A 1 180 ? -10.976 -9.804 16.090 1.00 88.38 180 ILE A C 1
ATOM 1452 O O . ILE A 1 180 ? -12.011 -9.957 16.740 1.00 88.38 180 ILE A O 1
ATOM 1456 N N . THR A 1 181 ? -9.958 -9.074 16.556 1.00 87.31 181 THR A N 1
ATOM 1457 C CA . THR A 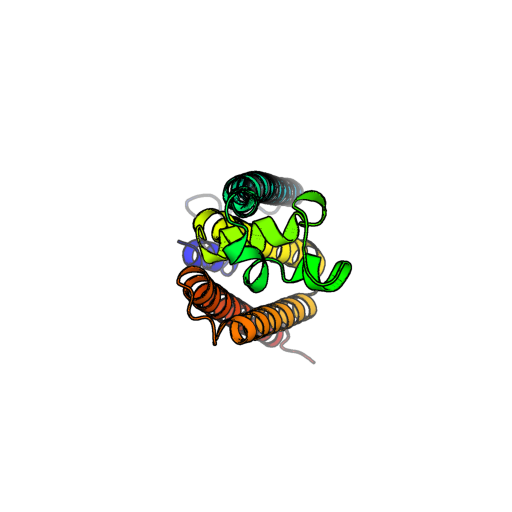1 181 ? -9.998 -8.440 17.885 1.00 87.31 181 THR A CA 1
ATOM 1458 C C . THR A 1 181 ? -11.120 -7.408 17.986 1.00 87.31 181 THR A C 1
ATOM 1460 O O . THR A 1 181 ? -11.873 -7.422 18.960 1.00 87.31 181 THR A O 1
ATOM 1463 N N . THR A 1 182 ? -11.309 -6.580 16.955 1.00 84.44 182 THR A N 1
ATOM 1464 C CA . THR A 1 182 ? -12.406 -5.600 16.903 1.00 84.44 182 THR A CA 1
ATOM 1465 C C . THR A 1 182 ? -13.771 -6.294 16.912 1.00 84.44 182 THR A C 1
ATOM 1467 O O . THR A 1 182 ? -14.690 -5.855 17.604 1.00 84.44 182 THR A O 1
ATOM 1470 N N . TYR A 1 183 ? -13.920 -7.411 16.198 1.00 86.44 183 TYR A N 1
ATOM 1471 C CA . TYR A 1 183 ? -15.157 -8.190 16.194 1.00 86.44 183 TYR A CA 1
ATOM 1472 C C . TYR A 1 183 ? -15.485 -8.766 17.580 1.00 86.44 183 TYR A C 1
ATOM 1474 O O . TYR A 1 183 ? -16.614 -8.620 18.055 1.00 86.44 183 TYR A O 1
ATOM 1482 N N . PHE A 1 184 ? -14.497 -9.347 18.270 1.00 82.75 184 PHE A N 1
ATOM 1483 C CA . PHE A 1 184 ? -14.678 -9.852 19.634 1.00 82.75 184 PHE A CA 1
ATOM 1484 C C . PHE A 1 184 ? -15.025 -8.746 20.632 1.00 82.75 184 PHE A C 1
ATOM 1486 O O . PHE A 1 184 ? -15.886 -8.951 21.486 1.00 82.75 184 PHE A O 1
ATOM 1493 N N . GLN A 1 185 ? -14.417 -7.562 20.515 1.00 82.75 185 GLN A N 1
ATOM 1494 C CA . GLN A 1 185 ? -14.766 -6.412 21.356 1.00 82.75 185 GLN A CA 1
ATOM 1495 C C . GLN A 1 185 ? -16.234 -6.011 21.186 1.00 82.75 185 GLN A C 1
ATOM 1497 O O . GLN A 1 185 ? -16.922 -5.739 22.169 1.00 82.75 185 GLN A O 1
ATOM 1502 N N . VAL A 1 186 ? -16.739 -6.026 19.951 1.00 81.31 186 VAL A N 1
ATOM 1503 C CA . VAL A 1 186 ? -18.150 -5.737 19.675 1.00 81.31 186 VAL A CA 1
ATOM 1504 C C . VAL A 1 186 ? -19.073 -6.813 20.232 1.00 81.31 186 VAL A C 1
ATOM 1506 O O . VAL A 1 186 ? -20.149 -6.481 20.725 1.00 81.31 186 VAL A O 1
ATOM 1509 N N . LEU A 1 187 ? -18.676 -8.084 20.153 1.00 80.19 187 LEU A N 1
ATOM 1510 C CA . LEU A 1 187 ? -19.457 -9.192 20.697 1.00 80.19 187 LEU A CA 1
ATOM 1511 C C . LEU A 1 187 ? -19.534 -9.112 22.231 1.00 80.19 187 LEU A C 1
ATOM 1513 O O . LEU A 1 187 ? -20.618 -9.196 22.796 1.00 80.19 187 LEU A O 1
ATOM 1517 N N . ASN A 1 188 ? -18.401 -8.867 22.893 1.00 77.62 188 ASN A N 1
ATOM 1518 C CA . ASN A 1 188 ? -18.306 -8.824 24.353 1.00 77.62 188 ASN A CA 1
ATOM 1519 C C . ASN A 1 188 ? -18.984 -7.580 24.965 1.00 77.62 188 ASN A C 1
ATOM 1521 O O . ASN A 1 188 ? -19.548 -7.645 26.052 1.00 77.62 188 ASN A O 1
ATOM 1525 N N . HIS A 1 189 ? -18.984 -6.444 24.257 1.00 66.44 189 HIS A N 1
ATOM 1526 C CA . HIS A 1 189 ? -19.690 -5.230 24.691 1.00 66.44 189 HIS A CA 1
ATOM 1527 C C . HIS A 1 189 ? -21.215 -5.309 24.462 1.00 66.44 189 HIS A C 1
ATOM 1529 O O . HIS A 1 189 ? -21.951 -4.415 24.878 1.00 66.44 189 HIS A O 1
ATOM 1535 N N . ASN A 1 190 ? -21.731 -6.362 23.823 1.00 57.34 190 ASN A N 1
ATOM 1536 C CA . ASN A 1 190 ? -23.162 -6.516 23.561 1.00 57.34 190 ASN A CA 1
ATOM 1537 C C . ASN A 1 190 ? -23.758 -7.691 24.362 1.00 57.34 190 ASN A C 1
ATOM 1539 O O . ASN A 1 190 ? -24.215 -8.664 23.765 1.00 57.34 190 ASN A O 1
ATOM 1543 N N . PRO A 1 191 ? -23.779 -7.632 25.712 1.00 48.75 191 PRO A N 1
ATOM 1544 C CA . PRO A 1 191 ? -24.190 -8.757 26.549 1.00 48.75 191 PRO A CA 1
ATOM 1545 C C . PRO A 1 191 ? -25.697 -9.064 26.515 1.00 48.75 191 PRO A C 1
ATOM 1547 O O . PRO A 1 191 ? -26.137 -9.919 27.277 1.00 48.75 191 PRO A O 1
ATOM 1550 N N . ARG A 1 192 ? -26.517 -8.383 25.699 1.00 50.78 192 ARG A N 1
ATOM 1551 C CA . ARG A 1 192 ? -27.960 -8.662 25.596 1.00 50.78 192 ARG A CA 1
ATOM 1552 C C . ARG A 1 192 ? -28.508 -8.411 24.191 1.00 50.78 192 ARG A C 1
ATOM 1554 O O . ARG A 1 192 ? -28.936 -7.306 23.860 1.00 50.78 192 ARG A O 1
ATOM 1561 N N . ARG A 1 193 ? -28.560 -9.475 23.400 1.00 44.28 193 ARG A N 1
ATOM 1562 C CA . ARG A 1 193 ? -29.793 -9.869 22.718 1.00 44.28 193 ARG A CA 1
ATOM 1563 C C . ARG A 1 193 ? -30.060 -11.320 23.056 1.00 44.28 193 ARG A C 1
ATOM 1565 O O . ARG A 1 193 ? -29.082 -12.091 22.989 1.00 44.28 193 ARG A O 1
#